Protein AF-A0A9P1GCQ2-F1 (afdb_monomer_lite)

Secondary structure (DSSP, 8-state):
-EEEEEETTTEEEEEE--TT-BHHHHHHHHHHH-TTS---S-EEEEETTEEEPTT-B----TT--EEEEEGGGTS-SS----S-GGGB-EEHHHHHHHHHHHHHHGGGSB--SSTTTTSBP-GGG--HHHHIIIIIHHHHTTSGGG---HHHHH-SS-B--SEEEE--TTS-HHHHHHHHHHHHHHTT--TT-EEEEHHHHS-TTSGGGTS-SSGGGSHHHHHHHHSSEEEEPPPP-

Radius of gyration: 18.73 Å; chains: 1; bounding box: 50×40×53 Å

Foldseek 3Di:
DWAWEQEQPPGIDIDDDDQQDAPLNVVVVVCVVCVVDDQAFFKWKDWQLDTGDRRHGPPVPVDTHIYIDRCSQLFDNDFADDPQLLQLFDFLVSLVSVLVSCQRPQQVYADNDDPRRRPGGDQQQAFQVNCLVPPFPRRQPPPPPQGFFQSRRRDPDRRQAQEEEDEDRRHRSVVVSVLVVVVCVVVVHDSSHTYNDLRRSARSRCNVVQVDPDPCSHSNNSSCVRYPYYHYDYDDD

Structure (mmCIF, N/CA/C/O backbone):
data_AF-A0A9P1GCQ2-F1
#
_entry.id   AF-A0A9P1GCQ2-F1
#
loop_
_atom_site.group_PDB
_atom_site.id
_atom_site.type_symbol
_atom_site.label_atom_id
_atom_site.label_alt_id
_atom_site.label_comp_id
_atom_site.label_asym_id
_atom_site.label_entity_id
_atom_site.label_seq_id
_atom_site.pdbx_PDB_ins_code
_atom_site.Cartn_x
_atom_site.Cartn_y
_atom_site.Cartn_z
_atom_site.occupancy
_atom_site.B_iso_or_equiv
_atom_site.auth_seq_id
_atom_site.auth_comp_id
_atom_site.auth_asym_id
_atom_site.auth_atom_id
_atom_site.pdbx_PDB_model_num
ATOM 1 N N . MET A 1 1 ? 19.634 3.510 -27.122 1.00 75.19 1 MET A N 1
ATOM 2 C CA . MET A 1 1 ? 18.528 2.519 -27.185 1.00 75.19 1 MET A CA 1
ATOM 3 C C . MET A 1 1 ? 17.246 3.200 -26.718 1.00 75.19 1 MET A C 1
ATOM 5 O O . MET A 1 1 ? 17.348 4.329 -26.257 1.00 75.19 1 MET A O 1
ATOM 9 N N . SER A 1 2 ? 16.062 2.608 -26.877 1.00 83.44 2 SER A N 1
ATOM 10 C CA . SER A 1 2 ? 14.817 3.174 -26.333 1.00 83.44 2 SER A CA 1
ATOM 11 C C . SER A 1 2 ? 14.047 2.142 -25.525 1.00 83.44 2 SER A C 1
ATOM 13 O O . SER A 1 2 ? 14.044 0.968 -25.889 1.00 83.44 2 SER A O 1
ATOM 15 N N . VAL A 1 3 ? 13.396 2.591 -24.455 1.00 88.69 3 VAL A N 1
ATOM 16 C CA . VAL A 1 3 ? 12.475 1.790 -23.642 1.00 88.69 3 VAL A CA 1
ATOM 17 C C . VAL A 1 3 ? 11.097 2.437 -23.664 1.00 88.69 3 VAL A C 1
ATOM 19 O O . VAL A 1 3 ? 10.999 3.665 -23.683 1.00 88.69 3 VAL A O 1
ATOM 22 N N . SER A 1 4 ? 10.049 1.617 -23.672 1.00 91.81 4 SER A N 1
ATOM 23 C CA . SER A 1 4 ? 8.672 2.092 -23.570 1.00 91.81 4 SER A CA 1
ATOM 24 C C . SER A 1 4 ? 8.218 2.016 -22.116 1.00 91.81 4 SER A C 1
ATOM 26 O O . SER A 1 4 ? 8.346 0.960 -21.487 1.00 91.81 4 SER A O 1
ATOM 28 N N . VAL A 1 5 ? 7.720 3.131 -21.585 1.00 94.31 5 VAL A N 1
ATOM 29 C CA . VAL A 1 5 ? 7.197 3.238 -20.219 1.00 94.31 5 VAL A CA 1
ATOM 30 C C . VAL A 1 5 ? 5.688 3.444 -20.271 1.00 94.31 5 VAL A C 1
ATOM 32 O O . VAL A 1 5 ? 5.230 4.449 -20.809 1.00 94.31 5 VAL A O 1
ATOM 35 N N . ASP A 1 6 ? 4.925 2.507 -19.716 1.00 95.25 6 ASP A N 1
ATOM 36 C CA . ASP A 1 6 ? 3.498 2.656 -19.440 1.00 95.25 6 ASP A CA 1
ATOM 37 C C . ASP A 1 6 ? 3.302 3.530 -18.201 1.00 95.25 6 ASP A C 1
ATOM 39 O O . ASP A 1 6 ? 3.813 3.230 -17.115 1.00 95.25 6 ASP A O 1
ATOM 43 N N . ILE A 1 7 ? 2.550 4.610 -18.377 1.00 94.31 7 ILE A N 1
ATOM 44 C CA . ILE A 1 7 ? 2.103 5.481 -17.302 1.00 94.31 7 ILE A CA 1
ATOM 45 C C . ILE A 1 7 ? 0.573 5.438 -17.290 1.00 94.31 7 ILE A C 1
ATOM 47 O O . ILE A 1 7 ? -0.067 5.972 -18.207 1.00 94.31 7 ILE A O 1
ATOM 51 N N . PRO A 1 8 ? -0.045 4.840 -16.259 1.00 90.50 8 PRO A N 1
ATOM 52 C CA . PRO A 1 8 ? -1.495 4.780 -16.150 1.00 90.50 8 PRO A CA 1
ATOM 53 C C . PRO A 1 8 ? -2.126 6.169 -16.282 1.00 90.50 8 PRO A C 1
ATOM 55 O O . PRO A 1 8 ? -1.699 7.130 -15.649 1.00 90.50 8 PRO A O 1
ATOM 58 N N . GLY A 1 9 ? -3.139 6.285 -17.141 1.00 87.81 9 GLY A N 1
ATOM 59 C CA . GLY A 1 9 ? -3.820 7.554 -17.430 1.00 87.81 9 GLY A CA 1
ATOM 60 C C . GLY A 1 9 ? -3.104 8.478 -18.424 1.00 87.81 9 GLY A C 1
ATOM 61 O O . GLY A 1 9 ? -3.755 9.364 -18.972 1.00 87.81 9 GLY A O 1
ATOM 62 N N . HIS A 1 10 ? -1.821 8.250 -18.721 1.00 90.00 10 HIS A N 1
ATOM 63 C CA . HIS A 1 10 ? -1.041 9.052 -19.677 1.00 90.00 10 HIS A CA 1
ATOM 64 C C . HIS A 1 10 ? -0.582 8.260 -20.914 1.00 90.00 10 HIS A C 1
ATOM 66 O O . HIS A 1 10 ? -0.226 8.864 -21.924 1.00 90.00 10 HIS A O 1
ATOM 72 N N . GLY A 1 11 ? -0.631 6.926 -20.868 1.00 91.62 11 GLY A N 1
ATOM 73 C CA . GLY A 1 11 ? -0.262 6.046 -21.976 1.00 91.62 11 GLY A CA 1
ATOM 74 C C . GLY A 1 11 ? 1.228 5.702 -21.999 1.00 91.62 11 GLY A C 1
ATOM 75 O O . GLY A 1 11 ? 1.908 5.746 -20.976 1.00 91.62 11 GLY A O 1
ATOM 76 N N . TYR A 1 12 ? 1.726 5.329 -23.179 1.00 93.94 12 TYR A N 1
ATOM 77 C CA . TYR A 1 12 ? 3.102 4.872 -23.370 1.00 93.94 12 TYR A CA 1
ATOM 78 C C . TYR A 1 12 ? 4.035 6.009 -23.786 1.00 93.94 12 TYR A C 1
ATOM 80 O O . TYR A 1 12 ? 3.729 6.774 -24.702 1.00 93.94 12 TYR A O 1
ATOM 88 N N . PHE A 1 13 ? 5.210 6.069 -23.162 1.00 92.69 13 PHE A N 1
ATOM 89 C CA . PHE A 1 13 ? 6.264 7.027 -23.481 1.00 92.69 13 PHE A CA 1
ATOM 90 C C . PHE A 1 13 ? 7.549 6.310 -23.868 1.00 92.69 13 PHE A C 1
ATOM 92 O O . PHE A 1 13 ? 8.109 5.550 -23.080 1.00 92.69 13 PHE A O 1
ATOM 99 N N . ASP A 1 14 ? 8.073 6.631 -25.048 1.00 91.38 14 ASP A N 1
ATOM 100 C CA . ASP A 1 14 ? 9.369 6.119 -25.477 1.00 91.38 14 ASP A CA 1
ATOM 101 C C . ASP A 1 14 ? 10.502 7.023 -24.981 1.00 91.38 14 ASP A C 1
ATOM 103 O O . ASP A 1 14 ? 10.600 8.213 -25.323 1.00 91.38 14 ASP A O 1
ATOM 107 N N . ILE A 1 15 ? 11.381 6.448 -24.165 1.00 89.69 15 ILE A N 1
ATOM 108 C CA . ILE A 1 15 ? 12.510 7.128 -23.535 1.00 89.69 15 ILE A CA 1
ATOM 109 C C . ILE A 1 15 ? 13.800 6.640 -24.172 1.00 89.69 15 ILE A C 1
ATOM 111 O O . ILE A 1 15 ? 14.069 5.441 -24.229 1.00 89.69 15 ILE A O 1
ATOM 115 N N . LYS A 1 16 ? 14.603 7.580 -24.680 1.00 88.44 16 LYS A N 1
ATOM 116 C CA . LYS A 1 16 ? 15.928 7.282 -25.227 1.00 88.44 16 LYS A CA 1
ATOM 117 C C . LYS A 1 16 ? 16.914 7.126 -24.072 1.00 88.44 16 LYS A C 1
ATOM 119 O O . LYS A 1 16 ? 17.065 8.042 -23.276 1.00 88.44 16 LYS A O 1
ATOM 124 N N . LEU A 1 17 ? 17.589 5.985 -24.034 1.00 84.62 17 LEU A N 1
ATOM 125 C CA . LEU A 1 17 ? 18.560 5.604 -23.014 1.00 84.62 17 LEU A CA 1
ATOM 126 C C . LEU A 1 17 ? 19.982 5.565 -23.581 1.00 84.62 17 LEU A C 1
ATOM 128 O O . LEU A 1 17 ? 20.201 5.162 -24.739 1.00 84.62 17 LEU A O 1
ATOM 132 N N . THR A 1 18 ? 20.940 5.914 -22.727 1.00 85.12 18 THR A N 1
ATOM 133 C CA . THR A 1 18 ? 22.362 5.589 -22.877 1.00 85.12 18 THR A CA 1
ATOM 134 C C . THR A 1 18 ? 22.666 4.270 -22.154 1.00 85.12 18 THR A C 1
ATOM 136 O O . THR A 1 18 ? 21.809 3.715 -21.472 1.00 85.12 18 THR A O 1
ATOM 139 N N . ALA A 1 19 ? 23.882 3.737 -22.305 1.00 80.62 19 ALA A N 1
ATOM 140 C CA . ALA A 1 19 ? 24.288 2.492 -21.639 1.00 80.62 19 ALA A CA 1
ATOM 141 C C . ALA A 1 19 ? 24.368 2.601 -20.102 1.00 80.62 19 ALA A C 1
ATOM 143 O O . ALA A 1 19 ? 24.509 1.589 -19.430 1.00 80.62 19 ALA A O 1
ATOM 144 N N . SER A 1 20 ? 24.300 3.818 -19.561 1.00 86.69 20 SER A N 1
ATOM 145 C CA . SER A 1 20 ? 24.391 4.108 -18.130 1.00 86.69 20 SER A CA 1
ATOM 146 C C . SER A 1 20 ? 23.109 4.721 -17.567 1.00 86.69 20 SER A C 1
ATOM 148 O O . SER A 1 20 ? 23.142 5.230 -16.454 1.00 86.69 20 SER A O 1
ATOM 150 N N . SER A 1 21 ? 22.014 4.757 -18.339 1.00 90.50 21 SER A N 1
ATOM 151 C CA . SER A 1 21 ? 20.759 5.338 -17.863 1.00 90.50 21 SER A CA 1
ATOM 152 C C . SER A 1 21 ? 20.176 4.495 -16.733 1.00 90.50 21 SER A C 1
ATOM 154 O O . SER A 1 21 ? 19.939 3.296 -16.896 1.00 90.50 21 SER A O 1
ATOM 156 N N . THR A 1 22 ? 19.929 5.142 -15.605 1.00 93.12 22 THR A N 1
ATOM 157 C CA . THR A 1 22 ? 19.352 4.533 -14.407 1.00 93.12 22 THR A CA 1
ATOM 158 C C . THR A 1 22 ? 17.831 4.688 -14.374 1.00 93.12 22 THR A C 1
ATOM 160 O O . THR A 1 22 ? 17.245 5.459 -15.143 1.00 93.12 22 THR A O 1
ATOM 163 N N . ALA A 1 23 ? 17.160 3.981 -13.465 1.00 92.38 23 ALA A N 1
ATOM 164 C CA . ALA A 1 23 ? 15.735 4.190 -13.215 1.00 92.38 23 ALA A CA 1
ATOM 165 C C . ALA A 1 23 ? 15.435 5.644 -12.792 1.00 92.38 23 ALA A C 1
ATOM 167 O O . ALA A 1 23 ? 14.434 6.221 -13.229 1.00 92.38 23 ALA A O 1
ATOM 168 N N . ALA A 1 24 ? 16.317 6.265 -12.000 1.00 93.56 24 ALA A N 1
ATOM 169 C CA . ALA A 1 24 ? 16.182 7.666 -11.603 1.00 93.56 24 ALA A CA 1
ATOM 170 C C . ALA A 1 24 ? 16.230 8.621 -12.808 1.00 93.56 24 ALA A C 1
ATOM 172 O O . ALA A 1 24 ? 15.400 9.529 -12.899 1.00 93.56 24 ALA A O 1
ATOM 173 N N . ASP A 1 25 ? 17.127 8.376 -13.769 1.00 94.19 25 ASP A N 1
ATOM 174 C CA . ASP A 1 25 ? 17.217 9.177 -14.998 1.00 94.19 25 ASP A CA 1
ATOM 175 C C . ASP A 1 25 ? 15.912 9.120 -15.803 1.00 94.19 25 ASP A C 1
ATOM 177 O O . ASP A 1 25 ? 15.430 10.135 -16.307 1.00 94.19 25 ASP A O 1
ATOM 181 N N . ILE A 1 26 ? 15.298 7.936 -15.895 1.00 93.81 26 ILE A N 1
ATOM 182 C CA . ILE A 1 26 ? 14.016 7.761 -16.589 1.00 93.81 26 ILE A CA 1
ATOM 183 C C . ILE A 1 26 ? 12.911 8.549 -15.884 1.00 93.81 26 ILE A C 1
ATOM 185 O O . ILE A 1 26 ? 12.154 9.255 -16.548 1.00 93.81 26 ILE A O 1
ATOM 189 N N . ILE A 1 27 ? 12.820 8.465 -14.554 1.00 94.62 27 ILE A N 1
ATOM 190 C CA . ILE A 1 27 ? 11.817 9.210 -13.777 1.00 94.62 27 ILE A CA 1
ATOM 191 C C . ILE A 1 27 ? 11.979 10.723 -13.988 1.00 94.62 27 ILE A C 1
ATOM 193 O O . ILE A 1 27 ? 10.979 11.421 -14.171 1.00 94.62 27 ILE A O 1
ATOM 197 N N . LEU A 1 28 ? 13.215 11.233 -14.020 1.00 94.38 28 LEU A N 1
ATOM 198 C CA . LEU A 1 28 ? 13.493 12.646 -14.299 1.00 94.38 28 LEU A CA 1
ATOM 199 C C . LEU A 1 28 ? 13.006 13.062 -15.694 1.00 94.38 28 LEU A C 1
ATOM 201 O O . LEU A 1 28 ? 12.295 14.058 -15.819 1.00 94.38 28 LEU A O 1
ATOM 205 N N . LEU A 1 29 ? 13.299 12.268 -16.726 1.00 94.31 29 LEU A N 1
ATOM 206 C CA . LEU A 1 29 ? 12.841 12.541 -18.094 1.00 94.31 29 LEU A CA 1
ATOM 207 C C . LEU A 1 29 ? 11.312 12.503 -18.223 1.00 94.31 29 LEU A C 1
ATOM 209 O O . LEU A 1 29 ? 10.727 13.284 -18.974 1.00 94.31 29 LEU A O 1
ATOM 213 N N . LEU A 1 30 ? 10.643 11.603 -17.500 1.00 94.75 30 LEU A N 1
ATOM 214 C CA . LEU A 1 30 ? 9.181 11.544 -17.479 1.00 94.75 30 LEU A CA 1
ATOM 215 C C . LEU A 1 30 ? 8.573 12.774 -16.807 1.00 94.75 30 LEU A C 1
ATOM 217 O O . LEU A 1 30 ? 7.576 13.301 -17.298 1.00 94.75 30 LEU A O 1
ATOM 221 N N . ARG A 1 31 ? 9.209 13.280 -15.746 1.00 94.38 31 ARG A N 1
ATOM 222 C CA . ARG A 1 31 ? 8.798 14.518 -15.080 1.00 94.38 31 ARG A CA 1
ATOM 223 C C . ARG A 1 31 ? 8.866 15.733 -15.994 1.00 94.38 31 ARG A C 1
ATOM 225 O O . ARG A 1 31 ? 7.951 16.548 -15.977 1.00 94.38 31 ARG A O 1
ATOM 232 N N . GLU A 1 32 ? 9.900 15.835 -16.821 1.00 93.69 32 GLU A N 1
ATOM 233 C CA . GLU A 1 32 ? 10.015 16.912 -17.813 1.00 93.69 32 GLU A CA 1
ATOM 234 C C . GLU A 1 32 ? 8.918 16.843 -18.885 1.00 93.69 32 GLU A C 1
ATOM 236 O O . GLU A 1 32 ? 8.438 17.873 -19.353 1.00 93.69 32 GLU A O 1
ATOM 241 N N . ARG A 1 33 ? 8.496 15.631 -19.266 1.00 93.69 33 ARG A N 1
ATOM 242 C CA . ARG A 1 33 ? 7.445 15.415 -20.275 1.00 93.69 33 ARG A CA 1
ATOM 243 C C . ARG A 1 33 ? 6.027 15.584 -19.742 1.00 93.69 33 ARG A C 1
ATOM 245 O O . ARG A 1 33 ? 5.107 15.765 -20.535 1.00 93.69 33 ARG A O 1
ATOM 252 N N . LEU A 1 34 ? 5.849 15.510 -18.428 1.00 93.12 34 LEU A N 1
ATOM 253 C CA . LEU A 1 34 ? 4.561 15.617 -17.747 1.00 93.12 34 LEU A CA 1
ATOM 254 C C . LEU A 1 34 ? 4.626 16.705 -16.658 1.00 93.12 34 LEU A C 1
ATOM 256 O O . LEU A 1 34 ? 4.491 16.389 -15.471 1.00 93.12 34 LEU A O 1
ATOM 260 N N . PRO A 1 35 ? 4.832 17.983 -17.035 1.00 91.44 35 PRO A N 1
ATOM 261 C CA . PRO A 1 35 ? 5.041 19.070 -16.076 1.00 91.44 35 PRO A CA 1
ATOM 262 C C . PRO A 1 35 ? 3.813 19.342 -15.197 1.00 91.44 35 PRO A C 1
ATOM 264 O O . PRO A 1 35 ? 3.967 19.750 -14.049 1.00 91.44 35 PRO A O 1
ATOM 267 N N . ASP A 1 36 ? 2.612 19.068 -15.713 1.00 91.50 36 ASP A N 1
ATOM 268 C CA . ASP A 1 36 ? 1.345 19.291 -15.006 1.00 91.50 36 ASP A CA 1
ATOM 269 C C . ASP A 1 36 ? 0.939 18.112 -14.108 1.00 91.50 36 ASP A C 1
ATOM 271 O O . ASP A 1 36 ? -0.027 18.200 -13.350 1.00 91.50 36 ASP A O 1
ATOM 275 N N . SER A 1 37 ? 1.650 16.982 -14.196 1.00 90.88 37 SER A N 1
ATOM 276 C CA . SER A 1 37 ? 1.375 15.833 -13.332 1.00 90.88 37 SER A CA 1
ATOM 277 C C . SER A 1 37 ? 1.934 16.071 -11.929 1.00 90.88 37 SER A C 1
ATOM 279 O O . SER A 1 37 ? 2.987 16.693 -11.780 1.00 90.88 37 SER A O 1
ATOM 281 N N . PRO A 1 38 ? 1.275 15.575 -10.872 1.00 92.56 38 PRO A N 1
ATOM 282 C CA . PRO A 1 38 ? 1.842 15.643 -9.538 1.00 92.56 38 PRO A CA 1
ATOM 283 C C . PRO A 1 38 ? 3.068 14.726 -9.445 1.00 92.56 38 PRO A C 1
ATOM 285 O O . PRO A 1 38 ? 3.050 13.587 -9.908 1.00 92.56 38 PRO A O 1
ATOM 288 N N . TRP A 1 39 ? 4.139 15.233 -8.835 1.00 92.62 39 TRP A N 1
ATOM 289 C CA . TRP A 1 39 ? 5.404 14.513 -8.652 1.00 92.62 39 TRP A CA 1
ATOM 290 C C . TRP A 1 39 ? 5.874 14.533 -7.191 1.00 92.62 39 TRP A C 1
ATOM 292 O O . TRP A 1 39 ? 7.070 14.394 -6.928 1.00 92.62 39 TRP A O 1
ATOM 302 N N . HIS A 1 40 ? 4.962 14.671 -6.224 1.00 89.94 40 HIS A N 1
ATOM 303 C CA . HIS A 1 40 ? 5.233 14.441 -4.796 1.00 89.94 40 HIS A CA 1
ATOM 304 C C . HIS A 1 40 ? 5.160 12.943 -4.460 1.00 89.94 40 HIS A C 1
ATOM 306 O O . HIS A 1 40 ? 4.881 12.119 -5.330 1.00 89.94 40 HIS A O 1
ATOM 312 N N . GLY A 1 41 ? 5.492 12.533 -3.243 1.00 89.44 41 GLY A N 1
ATOM 313 C CA . GLY A 1 41 ? 5.504 11.100 -2.928 1.00 89.44 41 GLY A CA 1
ATOM 314 C C . GLY A 1 41 ? 6.687 10.333 -3.538 1.00 89.44 41 GLY A C 1
ATOM 315 O O . GLY A 1 41 ? 7.552 10.913 -4.204 1.00 89.44 41 GLY A O 1
ATOM 316 N N . ASN A 1 42 ? 6.688 9.012 -3.384 1.00 93.81 42 ASN A N 1
ATOM 317 C CA . ASN A 1 42 ? 7.621 8.126 -4.084 1.00 93.81 42 ASN A CA 1
ATOM 318 C C . ASN A 1 42 ? 7.117 7.748 -5.484 1.00 93.81 42 ASN A C 1
ATOM 320 O O . ASN A 1 42 ? 5.954 7.958 -5.837 1.00 93.81 42 ASN A O 1
ATOM 324 N N . LYS A 1 43 ? 8.017 7.182 -6.289 1.00 95.62 43 LYS A N 1
ATOM 325 C CA . LYS A 1 43 ? 7.716 6.582 -7.591 1.00 95.62 43 LYS A CA 1
ATOM 326 C C . LYS A 1 43 ? 8.399 5.237 -7.668 1.00 95.62 43 LYS A C 1
ATOM 328 O O . LYS A 1 43 ? 9.479 5.065 -7.114 1.00 95.62 43 LYS A O 1
ATOM 333 N N . LEU A 1 44 ? 7.777 4.316 -8.385 1.00 95.81 44 LEU A N 1
ATOM 334 C CA . LEU A 1 44 ? 8.348 3.010 -8.649 1.00 95.81 44 LEU A CA 1
ATOM 335 C C . LEU A 1 44 ? 8.331 2.754 -10.150 1.00 95.81 44 LEU A C 1
ATOM 337 O O . LEU A 1 44 ? 7.266 2.742 -10.764 1.00 95.81 44 LEU A O 1
ATOM 341 N N . LEU A 1 45 ? 9.508 2.508 -10.721 1.00 95.44 45 LEU A N 1
ATOM 342 C CA . LEU A 1 45 ? 9.610 1.846 -12.013 1.00 95.44 45 LEU A CA 1
ATOM 343 C C . LEU A 1 45 ? 9.660 0.337 -11.793 1.00 95.44 45 LEU A C 1
ATOM 345 O O . LEU A 1 45 ? 10.361 -0.159 -10.914 1.00 95.44 45 LEU A O 1
ATOM 349 N N . SER A 1 46 ? 8.903 -0.398 -12.595 1.00 94.62 46 SER A N 1
ATOM 350 C CA . SER A 1 46 ? 8.804 -1.851 -12.479 1.00 94.62 46 SER A CA 1
ATOM 351 C C . SER A 1 46 ? 8.766 -2.526 -13.843 1.00 94.62 46 SER A C 1
ATOM 353 O O . SER A 1 46 ? 8.417 -1.907 -14.847 1.00 94.62 46 SER A O 1
ATOM 355 N N . SER A 1 47 ? 9.157 -3.798 -13.879 1.00 92.19 47 SER A N 1
ATOM 356 C CA . SER A 1 47 ? 9.118 -4.638 -15.077 1.00 92.19 47 SER A CA 1
ATOM 357 C C . SER A 1 47 ? 8.898 -6.092 -14.684 1.00 92.19 47 SER A C 1
ATOM 359 O O . SER A 1 47 ? 9.768 -6.719 -14.073 1.00 92.19 47 SER A O 1
ATOM 361 N N . GLY A 1 48 ? 7.749 -6.652 -15.065 1.00 90.12 48 GLY A N 1
ATOM 362 C CA . GLY A 1 48 ? 7.362 -8.004 -14.671 1.00 90.12 48 GLY A CA 1
ATOM 363 C C . GLY A 1 48 ? 7.305 -8.134 -13.148 1.00 90.12 48 GLY A C 1
ATOM 364 O O . GLY A 1 48 ? 6.516 -7.462 -12.493 1.00 90.12 48 GLY A O 1
ATOM 365 N N . VAL A 1 49 ? 8.165 -8.983 -12.583 1.00 91.00 49 VAL A N 1
ATOM 366 C CA . VAL A 1 49 ? 8.254 -9.219 -11.128 1.00 91.00 49 VAL A CA 1
ATOM 367 C C . VAL A 1 49 ? 9.212 -8.267 -10.403 1.00 91.00 49 VAL A C 1
ATOM 369 O O . VAL A 1 49 ? 9.353 -8.365 -9.188 1.00 91.00 49 VAL A O 1
ATOM 372 N N . CYS A 1 50 ? 9.919 -7.399 -11.131 1.00 91.56 50 CYS A N 1
ATOM 373 C CA . CYS A 1 50 ? 11.000 -6.591 -10.575 1.00 91.56 50 CYS A CA 1
ATOM 374 C C . CYS A 1 50 ? 10.545 -5.168 -10.241 1.00 91.56 50 CYS A C 1
ATOM 376 O O . CYS A 1 50 ? 9.896 -4.505 -11.054 1.00 91.56 50 CYS A O 1
ATOM 378 N N . GLN A 1 51 ? 10.976 -4.693 -9.073 1.00 94.56 51 GLN A N 1
ATOM 379 C CA . GLN A 1 51 ? 10.958 -3.293 -8.656 1.00 94.56 51 GLN A CA 1
ATOM 380 C C . GLN A 1 51 ? 12.353 -2.711 -8.868 1.00 94.56 51 GLN A C 1
ATOM 382 O O . GLN A 1 51 ? 13.307 -3.230 -8.292 1.00 94.56 51 GLN A O 1
ATOM 387 N N . LEU A 1 52 ? 12.474 -1.673 -9.693 1.00 92.94 52 LEU A N 1
ATOM 388 C CA . LEU A 1 52 ? 13.760 -1.036 -9.963 1.00 92.94 52 LEU A CA 1
ATOM 389 C C . LEU A 1 52 ? 14.078 -0.008 -8.875 1.00 92.94 52 LEU A C 1
ATOM 391 O O . LEU A 1 52 ? 13.242 0.836 -8.545 1.00 92.94 52 LEU A O 1
ATOM 395 N N . GLN A 1 53 ? 15.294 -0.079 -8.344 1.00 91.12 53 GLN A N 1
ATOM 396 C CA . GLN A 1 53 ? 15.877 0.930 -7.465 1.00 91.12 53 GLN A CA 1
ATOM 397 C C . GLN A 1 53 ? 16.407 2.110 -8.283 1.00 91.12 53 GLN A C 1
ATOM 399 O O . GLN A 1 53 ? 16.678 1.976 -9.473 1.00 91.12 53 GLN A O 1
ATOM 404 N N . CYS A 1 54 ? 16.593 3.266 -7.641 1.00 90.00 54 CYS A N 1
ATOM 405 C CA . CYS A 1 54 ? 17.044 4.492 -8.309 1.00 90.00 54 CYS A CA 1
ATOM 406 C C . CYS A 1 54 ? 18.318 4.300 -9.142 1.00 90.00 54 CYS A C 1
ATOM 408 O O . CYS A 1 54 ? 18.373 4.800 -10.263 1.00 90.00 54 CYS A O 1
ATOM 410 N N . ASP A 1 55 ? 19.288 3.554 -8.609 1.00 91.88 55 ASP A N 1
ATOM 411 C CA . ASP A 1 55 ? 20.606 3.346 -9.220 1.00 91.88 55 ASP A CA 1
ATOM 412 C C . ASP A 1 55 ? 20.653 2.135 -10.165 1.00 91.88 55 ASP A C 1
ATOM 414 O O . ASP A 1 55 ? 21.684 1.888 -10.796 1.00 91.88 55 ASP A O 1
ATOM 418 N N . ASP A 1 56 ? 19.556 1.377 -10.285 1.00 91.00 56 ASP A N 1
ATOM 419 C CA . ASP A 1 56 ? 19.508 0.239 -11.196 1.00 91.00 56 ASP A CA 1
ATOM 420 C C . ASP A 1 56 ? 19.659 0.744 -12.628 1.00 91.00 56 ASP A C 1
ATOM 422 O O . ASP A 1 56 ? 18.862 1.551 -13.125 1.00 91.00 56 ASP A O 1
ATOM 426 N N . ILE A 1 57 ? 20.694 0.249 -13.305 1.00 88.69 57 ILE A N 1
ATOM 427 C CA . ILE A 1 57 ? 20.897 0.509 -14.723 1.00 88.69 57 ILE A CA 1
ATOM 428 C C . ILE A 1 57 ? 19.774 -0.193 -15.470 1.00 88.69 57 ILE A C 1
ATOM 430 O O . ILE A 1 57 ? 19.609 -1.413 -15.390 1.00 88.69 57 ILE A O 1
ATOM 434 N N . VAL A 1 58 ? 19.022 0.582 -16.245 1.00 84.81 58 VAL A N 1
ATOM 435 C CA . VAL A 1 58 ? 18.040 0.025 -17.163 1.00 84.81 58 VAL A CA 1
ATOM 436 C C . VAL A 1 58 ? 18.805 -0.449 -18.384 1.00 84.81 58 VAL A C 1
ATOM 438 O O . VAL A 1 58 ? 18.900 0.237 -19.406 1.00 84.81 58 VAL A O 1
ATOM 441 N N . GLU A 1 59 ? 19.396 -1.639 -18.262 1.00 72.25 59 GLU A N 1
ATOM 442 C CA . GLU A 1 59 ? 19.824 -2.398 -19.428 1.00 72.25 59 GLU A CA 1
ATOM 443 C C . GLU A 1 59 ? 18.627 -2.440 -20.360 1.00 72.25 59 GLU A C 1
ATOM 445 O O . GLU A 1 59 ? 17.536 -2.768 -19.902 1.00 72.25 59 GLU A O 1
ATOM 450 N N . ALA A 1 60 ? 18.801 -2.020 -21.618 1.00 57.28 60 ALA A N 1
ATOM 451 C CA . ALA A 1 60 ? 17.714 -1.942 -22.581 1.00 57.28 60 ALA A CA 1
ATOM 452 C C . ALA A 1 60 ? 16.984 -3.285 -22.584 1.00 57.28 60 ALA A C 1
ATOM 454 O O . ALA A 1 60 ? 17.456 -4.254 -23.179 1.00 57.28 60 ALA A O 1
ATOM 455 N N . THR A 1 61 ? 15.882 -3.360 -21.840 1.00 54.97 61 THR A N 1
ATOM 456 C CA . THR A 1 61 ? 15.185 -4.598 -21.545 1.00 54.97 61 THR A CA 1
ATOM 457 C C . THR A 1 61 ? 14.605 -5.006 -22.873 1.00 54.97 61 THR A C 1
ATOM 459 O O . THR A 1 61 ? 13.573 -4.488 -23.287 1.00 54.97 61 THR A O 1
ATOM 462 N N . HIS A 1 62 ? 15.313 -5.870 -23.601 1.00 50.84 62 HIS A N 1
ATOM 463 C CA . HIS A 1 62 ? 15.109 -6.069 -25.034 1.00 50.84 62 HIS A CA 1
ATOM 464 C C . HIS A 1 62 ? 13.697 -6.563 -25.400 1.00 50.84 62 HIS A C 1
ATOM 466 O O . HIS A 1 62 ? 13.429 -6.773 -26.582 1.00 50.84 62 HIS A O 1
ATOM 472 N N . ARG A 1 63 ? 12.798 -6.765 -24.421 1.00 53.81 63 ARG A N 1
ATOM 473 C CA . ARG A 1 63 ? 11.401 -7.186 -24.583 1.00 53.81 63 ARG A CA 1
ATOM 474 C C . ARG A 1 63 ? 10.418 -6.675 -23.514 1.00 53.81 63 ARG A C 1
ATOM 476 O O . ARG A 1 63 ? 9.266 -7.095 -23.561 1.00 53.81 63 ARG A O 1
ATOM 483 N N . SER A 1 64 ? 10.816 -5.821 -22.565 1.00 65.50 64 SER A N 1
ATOM 484 C CA . SER A 1 64 ? 9.965 -5.523 -21.395 1.00 65.50 64 SER A CA 1
ATOM 485 C C . SER A 1 64 ? 9.596 -4.047 -21.313 1.00 65.50 64 SER A C 1
ATOM 487 O O . SER A 1 64 ? 10.468 -3.198 -21.133 1.00 65.50 64 SER A O 1
ATOM 489 N N . THR A 1 65 ? 8.300 -3.766 -21.429 1.00 86.69 65 THR A N 1
ATOM 490 C CA . THR A 1 65 ? 7.681 -2.484 -21.081 1.00 86.69 65 THR A CA 1
ATOM 491 C C . THR A 1 65 ? 7.907 -2.190 -19.600 1.00 86.69 65 THR A C 1
ATOM 493 O O . THR A 1 65 ? 7.619 -3.040 -18.756 1.00 86.69 65 THR A O 1
ATOM 496 N N . LEU A 1 66 ? 8.402 -0.991 -19.287 1.00 93.62 66 LEU A N 1
ATOM 497 C CA . LEU A 1 66 ? 8.454 -0.500 -17.912 1.00 93.62 66 LEU A CA 1
ATOM 498 C C . LEU A 1 66 ? 7.093 0.054 -17.511 1.00 93.62 66 LEU A C 1
ATOM 500 O O . LEU A 1 66 ? 6.388 0.620 -18.338 1.00 93.62 66 LEU A O 1
ATOM 504 N N . VAL A 1 67 ? 6.752 -0.044 -16.237 1.00 95.69 67 VAL A N 1
ATOM 505 C CA . VAL A 1 67 ? 5.534 0.540 -15.673 1.00 95.69 67 VAL A CA 1
ATOM 506 C C . VAL A 1 67 ? 5.937 1.537 -14.599 1.00 95.69 67 VAL A C 1
ATOM 508 O O . VAL A 1 67 ? 6.691 1.178 -13.690 1.00 95.69 67 VAL A O 1
ATOM 511 N N . LEU A 1 68 ? 5.431 2.769 -14.694 1.00 96.94 68 LEU A N 1
ATOM 512 C CA . LEU A 1 68 ? 5.596 3.791 -13.662 1.00 96.94 68 LEU A CA 1
ATOM 513 C C . LEU A 1 68 ? 4.383 3.805 -12.728 1.00 96.94 68 LEU A C 1
ATOM 515 O O . LEU A 1 68 ? 3.280 4.168 -13.129 1.00 96.94 68 LEU A O 1
ATOM 519 N N . ALA A 1 69 ? 4.613 3.496 -11.457 1.00 97.38 69 ALA A N 1
ATOM 520 C CA . ALA A 1 69 ? 3.664 3.754 -10.384 1.00 97.38 69 ALA A CA 1
ATOM 521 C C . ALA A 1 69 ? 3.985 5.114 -9.746 1.00 97.38 69 ALA A C 1
ATOM 523 O O . ALA A 1 69 ? 5.072 5.300 -9.189 1.00 97.38 69 ALA A O 1
ATOM 524 N N . ASN A 1 70 ? 3.052 6.067 -9.827 1.00 96.81 70 ASN A N 1
ATOM 525 C CA . ASN A 1 70 ? 3.199 7.388 -9.218 1.00 96.81 70 ASN A CA 1
ATOM 526 C C . ASN A 1 70 ? 2.345 7.498 -7.950 1.00 96.81 70 ASN A C 1
ATOM 528 O O . ASN A 1 70 ? 1.138 7.727 -8.014 1.00 96.81 70 ASN A O 1
ATOM 532 N N . TYR A 1 71 ? 2.972 7.375 -6.778 1.00 97.25 71 TYR A N 1
ATOM 533 C CA . TYR A 1 71 ? 2.226 7.356 -5.519 1.00 97.25 71 TYR A CA 1
ATOM 534 C C . TYR A 1 71 ? 1.666 8.722 -5.109 1.00 97.25 71 TYR A C 1
ATOM 536 O O . TYR A 1 71 ? 0.842 8.768 -4.202 1.00 97.25 71 TYR A O 1
ATOM 544 N N . SER A 1 72 ? 1.986 9.809 -5.827 1.00 95.50 72 SER A N 1
ATOM 545 C CA . SER A 1 72 ? 1.299 11.105 -5.682 1.00 95.50 72 SER A CA 1
ATOM 546 C C . SER A 1 72 ? -0.232 10.986 -5.634 1.00 95.50 72 SER A C 1
ATOM 548 O O . SER A 1 72 ? -0.882 11.770 -4.949 1.00 95.50 72 SER A O 1
ATOM 550 N N . GLU A 1 73 ? -0.813 10.016 -6.351 1.00 94.31 73 GLU A N 1
ATOM 551 C CA . GLU A 1 73 ? -2.266 9.795 -6.428 1.00 94.31 73 GLU A CA 1
ATOM 552 C C . GLU A 1 73 ? -2.901 9.343 -5.103 1.00 94.31 73 GLU A C 1
ATOM 554 O O . GLU A 1 73 ? -4.096 9.548 -4.879 1.00 94.31 73 GLU A O 1
ATOM 559 N N . ILE A 1 74 ? -2.111 8.725 -4.224 1.00 95.88 74 ILE A N 1
ATOM 560 C CA . ILE A 1 74 ? -2.573 8.139 -2.960 1.00 95.88 74 ILE A CA 1
ATOM 561 C C . ILE A 1 74 ? -1.894 8.758 -1.737 1.00 95.88 74 ILE A C 1
ATOM 563 O O . ILE A 1 74 ? -2.196 8.350 -0.622 1.00 95.88 74 ILE A O 1
ATOM 567 N N . THR A 1 75 ? -1.015 9.747 -1.917 1.00 94.56 75 THR A N 1
ATOM 568 C CA . THR A 1 75 ? -0.278 10.408 -0.830 1.00 94.56 75 THR A CA 1
ATOM 569 C C . THR A 1 75 ? -0.549 11.903 -0.769 1.00 94.56 75 THR A C 1
ATOM 571 O O . THR A 1 75 ? -0.751 12.555 -1.796 1.00 94.56 75 THR A O 1
ATOM 574 N N . ASN A 1 76 ? -0.442 12.470 0.427 1.00 91.12 76 ASN A N 1
ATOM 575 C CA . ASN A 1 76 ? -0.343 13.911 0.615 1.00 91.12 76 ASN A CA 1
ATOM 576 C C . ASN A 1 76 ? 1.039 14.419 0.175 1.00 91.12 76 ASN A C 1
ATOM 578 O O . ASN A 1 76 ? 1.998 13.654 0.060 1.00 91.12 76 ASN A O 1
ATOM 582 N N . GLN A 1 77 ? 1.139 15.724 -0.079 1.00 87.50 77 GLN A N 1
ATOM 583 C CA . GLN A 1 77 ? 2.401 16.357 -0.470 1.00 87.50 77 GLN A CA 1
ATOM 584 C C . GLN A 1 77 ? 3.458 16.275 0.639 1.00 87.50 77 GLN A C 1
ATOM 586 O O . GLN A 1 77 ? 4.634 16.052 0.354 1.00 87.50 77 GLN A O 1
ATOM 591 N N . GLU A 1 78 ? 3.023 16.416 1.890 1.00 89.38 78 GLU A N 1
ATOM 592 C CA . GLU A 1 78 ? 3.849 16.278 3.085 1.00 89.38 78 GLU A CA 1
ATOM 593 C C . GLU A 1 78 ? 3.319 15.141 3.953 1.00 89.38 78 GLU A C 1
ATOM 595 O O . GLU A 1 78 ? 2.110 14.904 4.026 1.00 89.38 78 GLU A O 1
ATOM 600 N N . THR A 1 79 ? 4.230 14.431 4.614 1.00 92.19 79 THR A N 1
ATOM 601 C CA . THR A 1 79 ? 3.862 13.359 5.536 1.00 92.19 79 THR A CA 1
ATOM 602 C C . THR A 1 79 ? 3.487 13.913 6.898 1.00 92.19 79 THR A C 1
ATOM 604 O O . THR A 1 79 ? 4.100 14.854 7.403 1.00 92.19 79 THR A O 1
ATOM 607 N N . PHE A 1 80 ? 2.497 13.288 7.530 1.00 95.25 80 PHE A N 1
ATOM 608 C CA . PHE A 1 80 ? 2.076 13.624 8.880 1.00 95.25 80 PHE A CA 1
ATOM 609 C C . PHE A 1 80 ? 2.513 12.521 9.844 1.00 95.25 80 PHE A C 1
ATOM 611 O O . PHE A 1 80 ? 1.976 11.415 9.832 1.00 95.25 80 PHE A O 1
ATOM 618 N N . CYS A 1 81 ? 3.498 12.815 10.696 1.00 95.19 81 CYS A N 1
ATOM 619 C CA . CYS A 1 81 ? 3.994 11.845 11.670 1.00 95.19 81 CYS A CA 1
ATOM 620 C C . CYS A 1 81 ? 2.973 11.623 12.794 1.00 95.19 81 CYS A C 1
ATOM 622 O O . CYS A 1 81 ? 2.724 12.510 13.616 1.00 95.19 81 CYS A O 1
ATOM 624 N N . ILE A 1 82 ? 2.437 10.404 12.875 1.00 96.00 82 ILE A N 1
ATOM 625 C CA . ILE A 1 82 ? 1.584 9.956 13.978 1.00 96.00 82 ILE A CA 1
ATOM 626 C C . ILE A 1 82 ? 2.439 9.053 14.859 1.00 96.00 82 ILE A C 1
ATOM 628 O O . ILE A 1 82 ? 2.699 7.895 14.521 1.00 96.00 82 ILE A O 1
ATOM 632 N N . LYS A 1 83 ? 2.896 9.599 15.992 1.00 94.38 83 LYS A N 1
ATOM 633 C CA . LYS A 1 83 ? 3.838 8.916 16.894 1.00 94.38 83 LYS A CA 1
ATOM 634 C C . LYS A 1 83 ? 3.307 7.581 17.401 1.00 94.38 83 LYS A C 1
ATOM 636 O O . LYS A 1 83 ? 4.073 6.629 17.514 1.00 94.38 83 LYS A O 1
ATOM 641 N N . ASP A 1 84 ? 2.021 7.523 17.730 1.00 95.50 84 ASP A N 1
ATOM 642 C CA . ASP A 1 84 ? 1.408 6.310 18.241 1.00 95.50 84 ASP A CA 1
ATOM 643 C C . ASP A 1 84 ? 0.771 5.491 17.114 1.00 95.50 84 ASP A C 1
ATOM 645 O O . ASP A 1 84 ? -0.251 5.877 16.551 1.00 95.50 84 ASP A O 1
ATOM 649 N N . THR A 1 85 ? 1.328 4.310 16.830 1.00 96.19 85 THR A N 1
ATOM 650 C CA . THR A 1 85 ? 0.767 3.355 15.864 1.00 96.19 85 THR A CA 1
ATOM 651 C C . THR A 1 85 ? -0.703 3.006 16.142 1.00 96.19 85 THR A C 1
ATOM 653 O O . THR A 1 85 ? -1.456 2.719 15.212 1.00 96.19 85 THR A O 1
ATOM 656 N N . ALA A 1 86 ? -1.150 3.047 17.403 1.00 97.06 86 ALA A N 1
ATOM 657 C CA . ALA A 1 86 ? -2.545 2.786 17.764 1.00 97.06 86 ALA A CA 1
ATOM 658 C C . ALA A 1 86 ? -3.512 3.889 17.293 1.00 97.06 86 ALA A C 1
ATOM 660 O O . ALA A 1 86 ? -4.703 3.632 17.151 1.00 97.06 86 ALA A O 1
ATOM 661 N N . GLU A 1 87 ? -3.007 5.089 16.995 1.00 98.06 87 GLU A N 1
ATOM 662 C CA . GLU A 1 87 ? -3.780 6.243 16.515 1.00 98.06 87 GLU A CA 1
ATOM 663 C C . GLU A 1 87 ? -3.699 6.431 14.993 1.00 98.06 87 GLU A C 1
ATOM 665 O O . GLU A 1 87 ? -4.011 7.497 14.461 1.00 98.06 87 GLU A O 1
ATOM 670 N N . ARG A 1 88 ? -3.258 5.393 14.281 1.00 98.19 88 ARG A N 1
ATOM 671 C CA . ARG A 1 88 ? -3.158 5.358 12.819 1.00 98.19 88 ARG A CA 1
ATOM 672 C C . ARG A 1 88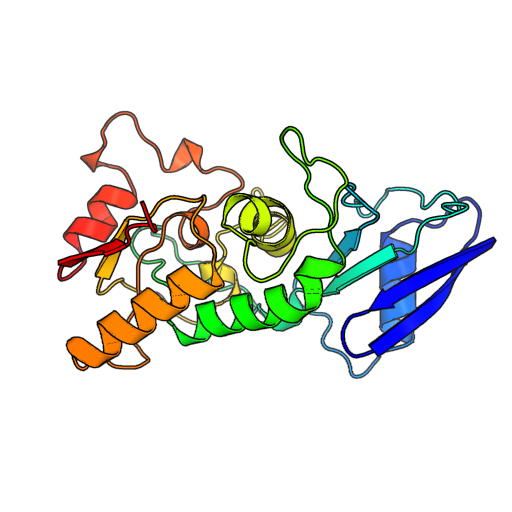 ? -4.343 4.611 12.210 1.00 98.19 88 ARG A C 1
ATOM 674 O O . ARG A 1 88 ? -4.170 3.611 11.522 1.00 98.19 88 ARG A O 1
ATOM 681 N N . GLY A 1 89 ? -5.563 5.048 12.508 1.00 98.44 89 GLY A N 1
ATOM 682 C CA . GLY A 1 89 ? -6.755 4.555 11.817 1.00 98.44 89 GLY A CA 1
ATOM 683 C C . GLY A 1 89 ? -6.837 5.133 10.404 1.00 98.44 89 GLY A C 1
ATOM 684 O O . GLY A 1 89 ? -6.392 6.247 10.198 1.00 98.44 89 GLY A O 1
ATOM 685 N N . ILE A 1 90 ? -7.385 4.406 9.433 1.00 98.56 90 ILE A N 1
ATOM 686 C CA . ILE A 1 90 ? -7.593 4.837 8.040 1.00 98.56 90 ILE A CA 1
ATOM 687 C C . ILE A 1 90 ? -9.085 5.100 7.787 1.00 98.56 90 ILE A C 1
ATOM 689 O O . ILE A 1 90 ? -9.935 4.412 8.355 1.00 98.56 90 ILE A O 1
ATOM 693 N N . THR A 1 91 ? -9.437 6.082 6.955 1.00 98.56 91 THR A N 1
ATOM 694 C CA . THR A 1 91 ? -10.837 6.290 6.534 1.00 98.56 91 THR A CA 1
ATOM 695 C C . THR A 1 91 ? -11.205 5.428 5.329 1.00 98.56 91 THR A C 1
ATOM 697 O O . THR A 1 91 ? -10.344 4.972 4.573 1.00 98.56 91 THR A O 1
ATOM 700 N N . ARG A 1 92 ? -12.513 5.262 5.098 1.00 98.31 92 ARG A N 1
ATOM 701 C CA . ARG A 1 92 ? -13.031 4.652 3.862 1.00 98.31 92 ARG A CA 1
ATOM 702 C C . ARG A 1 92 ? -12.600 5.425 2.615 1.00 98.31 92 ARG A C 1
ATOM 704 O O . ARG A 1 92 ? -12.199 4.812 1.638 1.00 98.31 92 ARG A O 1
ATOM 711 N N . GLU A 1 93 ? -12.585 6.756 2.670 1.00 98.00 93 GLU A N 1
ATOM 712 C CA . GLU A 1 93 ? -12.134 7.601 1.554 1.00 98.00 93 GLU A CA 1
ATOM 713 C C . GLU A 1 93 ? -10.640 7.420 1.244 1.00 98.00 93 GLU A C 1
ATOM 715 O O . GLU A 1 93 ? -10.255 7.327 0.079 1.00 98.00 93 GLU A O 1
ATOM 720 N N . GLN A 1 94 ? -9.789 7.331 2.273 1.00 98.31 94 GLN A N 1
ATOM 721 C CA . GLN A 1 94 ? -8.369 7.015 2.101 1.00 98.31 94 GLN A CA 1
ATOM 722 C C . GLN A 1 94 ? -8.211 5.633 1.452 1.00 98.31 94 GLN A C 1
ATOM 724 O O . GLN A 1 94 ? -7.534 5.499 0.435 1.00 98.31 94 GLN A O 1
ATOM 729 N N . LEU A 1 95 ? -8.899 4.613 1.964 1.00 98.25 95 LEU A N 1
ATOM 730 C CA . LEU A 1 95 ? -8.846 3.270 1.390 1.00 98.25 95 LEU A CA 1
ATOM 731 C C . LEU A 1 95 ? -9.398 3.213 -0.048 1.00 98.25 95 LEU A C 1
ATOM 733 O O . LEU A 1 95 ? -8.829 2.528 -0.895 1.00 98.25 95 LEU A O 1
ATOM 737 N N . ALA A 1 96 ? -10.444 3.979 -0.359 1.00 98.50 96 ALA A N 1
ATOM 738 C CA . ALA A 1 96 ? -10.992 4.095 -1.707 1.00 98.50 96 ALA A CA 1
ATOM 739 C C . ALA A 1 96 ? -9.965 4.656 -2.702 1.00 98.50 96 ALA A C 1
ATOM 741 O O . ALA A 1 96 ? -9.876 4.147 -3.818 1.00 98.50 96 ALA A O 1
ATOM 742 N N . LYS A 1 97 ? -9.126 5.627 -2.303 1.00 98.12 97 LYS A N 1
ATOM 743 C CA . LYS A 1 97 ? -8.005 6.096 -3.143 1.00 98.12 97 LYS A CA 1
ATOM 744 C C . LYS A 1 97 ? -7.035 4.962 -3.474 1.00 98.12 97 LYS A C 1
ATOM 746 O O . LYS A 1 97 ? -6.618 4.838 -4.622 1.00 98.12 97 LYS A O 1
ATOM 751 N N . ILE A 1 98 ? -6.722 4.108 -2.496 1.00 98.50 98 ILE A N 1
ATOM 752 C CA . ILE A 1 98 ? -5.872 2.928 -2.711 1.00 98.50 98 ILE A CA 1
ATOM 753 C C . ILE A 1 98 ? -6.548 1.959 -3.687 1.00 98.50 98 ILE A C 1
ATOM 755 O O . ILE A 1 98 ? -5.906 1.513 -4.628 1.00 98.50 98 ILE A O 1
ATOM 759 N N . VAL A 1 99 ? -7.840 1.661 -3.522 1.00 98.56 99 VAL A N 1
ATOM 760 C CA . VAL A 1 99 ? -8.577 0.755 -4.425 1.00 98.56 99 VAL A CA 1
ATOM 761 C C . VAL A 1 99 ? -8.647 1.299 -5.854 1.00 98.56 99 VAL A C 1
ATOM 763 O O . VAL A 1 99 ? -8.423 0.546 -6.800 1.00 98.56 99 VAL A O 1
ATOM 766 N N . VAL A 1 100 ? -8.889 2.601 -6.029 1.00 98.44 100 VAL A N 1
ATOM 767 C CA . VAL A 1 100 ? -8.851 3.263 -7.345 1.00 98.44 100 VAL A CA 1
ATOM 768 C C . VAL A 1 100 ? -7.453 3.202 -7.958 1.00 98.44 100 VAL A C 1
ATOM 770 O O . VAL A 1 100 ? -7.317 3.030 -9.163 1.00 98.44 100 VAL A O 1
ATOM 773 N N . PHE A 1 101 ? -6.401 3.321 -7.153 1.00 98.25 101 PHE A N 1
ATOM 774 C CA . PHE A 1 101 ? -5.038 3.149 -7.643 1.00 98.25 101 PHE A CA 1
ATOM 775 C C . PHE A 1 101 ? -4.764 1.696 -8.056 1.00 98.25 101 PHE A C 1
ATOM 777 O O . PHE A 1 101 ? -4.231 1.455 -9.135 1.00 98.25 101 PHE A O 1
ATOM 784 N N . ILE A 1 102 ? -5.202 0.714 -7.259 1.00 98.50 102 ILE A N 1
ATOM 785 C CA . ILE A 1 102 ? -5.078 -0.712 -7.593 1.00 98.50 102 ILE A CA 1
ATOM 786 C C . ILE A 1 102 ? -5.798 -1.022 -8.910 1.00 98.50 102 ILE A C 1
ATOM 788 O O . ILE A 1 102 ? -5.231 -1.726 -9.741 1.00 98.50 102 ILE A O 1
ATOM 792 N N . SER A 1 103 ? -6.999 -0.487 -9.153 1.00 97.94 103 SER A N 1
ATOM 793 C CA . SER A 1 103 ? -7.735 -0.768 -10.398 1.00 97.94 103 SER A CA 1
ATOM 794 C C . SER A 1 103 ? -7.022 -0.265 -11.656 1.00 97.94 103 SER A C 1
ATOM 796 O O . SER A 1 103 ? -7.204 -0.835 -12.729 1.00 97.94 103 SER A O 1
ATOM 798 N N . LYS A 1 104 ? -6.172 0.760 -11.527 1.00 97.06 104 LYS A N 1
ATOM 799 C CA . LYS A 1 104 ? -5.311 1.262 -12.608 1.00 97.06 104 LYS A CA 1
ATOM 800 C C . LYS A 1 104 ? -4.003 0.490 -12.757 1.00 97.06 104 LYS A C 1
ATOM 802 O O . LYS A 1 104 ? -3.351 0.645 -13.779 1.00 97.06 104 LYS A O 1
ATOM 807 N N . MET A 1 105 ? -3.575 -0.254 -11.739 1.00 97.69 105 MET A N 1
ATOM 808 C CA . MET A 1 105 ? -2.219 -0.812 -11.672 1.00 97.69 105 MET A CA 1
ATOM 809 C C . MET A 1 105 ? -2.164 -2.335 -11.701 1.00 97.69 105 MET A C 1
ATOM 811 O O . MET A 1 105 ? -1.160 -2.885 -12.143 1.00 97.69 105 MET A O 1
ATOM 815 N N . ALA A 1 106 ? -3.195 -3.026 -11.213 1.00 97.19 106 ALA A N 1
ATOM 816 C CA . ALA A 1 106 ? -3.130 -4.459 -10.946 1.00 97.19 106 ALA A CA 1
ATOM 817 C C . ALA A 1 106 ? -2.700 -5.268 -12.181 1.00 97.19 106 ALA A C 1
ATOM 819 O O . ALA A 1 106 ? -1.759 -6.048 -12.102 1.00 97.19 106 ALA A O 1
ATOM 820 N N . ASP A 1 107 ? -3.300 -5.013 -13.340 1.00 95.50 107 ASP A N 1
ATOM 821 C CA . ASP A 1 107 ? -3.019 -5.722 -14.596 1.00 95.50 107 ASP A CA 1
ATOM 822 C C . ASP A 1 107 ? -1.630 -5.443 -15.207 1.00 95.50 107 ASP A C 1
ATOM 824 O O . ASP A 1 107 ? -1.215 -6.127 -16.150 1.00 95.50 107 ASP A O 1
ATOM 828 N N . ARG A 1 108 ? -0.902 -4.459 -14.667 1.00 95.44 108 ARG A N 1
ATOM 829 C CA . ARG A 1 108 ? 0.455 -4.068 -15.080 1.00 95.44 108 ARG A CA 1
ATOM 830 C C . ARG A 1 108 ? 1.544 -4.727 -14.246 1.00 95.44 108 ARG A C 1
ATOM 832 O O . ARG A 1 108 ? 2.694 -4.784 -14.680 1.00 95.44 108 ARG A O 1
ATOM 839 N N . TRP A 1 109 ? 1.192 -5.227 -13.068 1.00 96.44 109 TRP A N 1
ATOM 840 C CA . TRP A 1 109 ? 2.113 -5.914 -12.177 1.00 96.44 109 TRP A CA 1
ATOM 841 C C . TRP A 1 109 ? 1.971 -7.424 -12.271 1.00 96.44 109 TRP A C 1
ATOM 843 O O . TRP A 1 109 ? 0.941 -7.965 -12.678 1.00 96.44 109 TRP A O 1
ATOM 853 N N . CYS A 1 110 ? 3.035 -8.112 -11.871 1.00 95.38 110 CYS A N 1
ATOM 854 C CA . CYS A 1 110 ? 3.051 -9.560 -11.802 1.00 95.38 110 CYS A CA 1
ATOM 855 C C . CYS A 1 110 ? 2.976 -10.056 -10.360 1.00 95.38 110 CYS A C 1
ATOM 857 O O . CYS A 1 110 ? 3.435 -9.399 -9.426 1.00 95.38 110 CYS A O 1
ATOM 859 N N . GLU A 1 111 ? 2.445 -11.261 -10.201 1.00 96.00 111 GLU A N 1
ATOM 860 C CA . GLU A 1 111 ? 2.591 -12.044 -8.986 1.00 96.00 111 GLU A CA 1
ATOM 861 C C . GLU A 1 111 ? 4.078 -12.244 -8.684 1.00 96.00 111 GLU A C 1
ATOM 863 O O . GLU A 1 111 ? 4.873 -12.594 -9.564 1.00 96.00 111 GLU A O 1
ATOM 868 N N . THR A 1 112 ? 4.462 -12.024 -7.435 1.00 92.44 112 THR A N 1
ATOM 869 C CA . THR A 1 112 ? 5.858 -12.086 -6.996 1.00 92.44 112 THR A CA 1
ATOM 870 C C . THR A 1 112 ? 6.146 -13.297 -6.123 1.00 92.44 112 THR A C 1
ATOM 872 O O . THR A 1 112 ? 7.315 -13.682 -6.006 1.00 92.44 112 THR A O 1
ATOM 875 N N . PHE A 1 113 ? 5.110 -13.955 -5.598 1.00 87.56 113 PHE A N 1
ATOM 876 C CA . PHE A 1 113 ? 5.224 -15.080 -4.678 1.00 87.56 113 PHE A CA 1
ATOM 877 C C . PHE A 1 113 ? 4.450 -16.317 -5.167 1.00 87.56 113 PHE A C 1
ATOM 879 O O . PHE A 1 113 ? 3.533 -16.238 -5.977 1.00 87.56 113 PHE A O 1
ATOM 886 N N . GLY A 1 114 ? 4.819 -17.492 -4.652 1.00 89.25 114 GLY A N 1
ATOM 887 C CA . GLY A 1 114 ? 4.085 -18.738 -4.898 1.00 89.25 114 GLY A CA 1
ATOM 888 C C . GLY A 1 114 ? 4.157 -19.272 -6.334 1.00 89.25 114 GLY A C 1
ATOM 889 O O . GLY A 1 114 ? 5.005 -18.883 -7.137 1.00 89.25 114 GLY A O 1
ATOM 890 N N . GLU A 1 115 ? 3.264 -20.215 -6.641 1.00 90.38 115 GLU A N 1
ATOM 891 C CA . GLU A 1 115 ? 3.241 -20.954 -7.915 1.00 90.38 115 GLU A CA 1
ATOM 892 C C . GLU A 1 115 ? 2.875 -20.080 -9.120 1.00 90.38 115 GLU A C 1
ATOM 894 O O . GLU A 1 115 ? 3.266 -20.379 -10.245 1.00 90.38 115 GLU A O 1
ATOM 899 N N . GLN A 1 116 ? 2.153 -18.982 -8.886 1.00 91.19 116 GLN A N 1
ATOM 900 C CA . GLN A 1 116 ? 1.691 -18.067 -9.931 1.00 91.19 116 GLN A CA 1
ATOM 901 C C . GLN A 1 116 ? 2.704 -16.954 -10.241 1.00 91.19 116 GLN A C 1
ATOM 903 O O . GLN A 1 116 ? 2.401 -16.058 -11.030 1.00 91.19 116 GLN A O 1
ATOM 908 N N . ARG A 1 117 ? 3.914 -16.996 -9.660 1.00 93.69 117 ARG A N 1
ATOM 909 C CA . ARG A 1 117 ? 4.958 -15.980 -9.855 1.00 93.69 117 ARG A CA 1
ATOM 910 C C . ARG A 1 117 ? 5.194 -15.678 -11.340 1.00 93.69 117 ARG A C 1
ATOM 912 O O . ARG A 1 117 ? 5.471 -16.569 -12.138 1.00 93.69 117 ARG A O 1
ATOM 919 N N . GLY A 1 118 ? 5.140 -14.396 -11.695 1.00 93.12 118 GLY A N 1
ATOM 920 C CA . GLY A 1 118 ? 5.314 -13.892 -13.059 1.00 93.12 118 GLY A CA 1
ATOM 921 C C . GLY A 1 118 ? 4.020 -13.746 -13.862 1.00 93.12 118 GLY A C 1
ATOM 922 O O . GLY A 1 118 ? 4.025 -13.058 -14.882 1.00 93.12 118 GLY A O 1
ATOM 923 N N . THR A 1 119 ? 2.904 -14.326 -13.412 1.00 95.06 119 THR A N 1
ATOM 924 C CA . THR A 1 119 ? 1.588 -14.083 -14.025 1.00 95.06 119 THR A CA 1
ATOM 925 C C . THR A 1 119 ? 1.088 -12.678 -13.700 1.00 95.06 119 THR A C 1
ATOM 927 O O . THR A 1 119 ? 1.485 -12.097 -12.694 1.00 95.06 119 THR A O 1
ATOM 930 N N . ARG A 1 120 ? 0.244 -12.100 -14.562 1.00 95.81 120 ARG A N 1
ATOM 931 C CA . ARG A 1 120 ? -0.329 -10.766 -14.329 1.00 95.81 120 ARG A CA 1
ATOM 932 C C . ARG A 1 120 ? -1.344 -10.802 -13.194 1.00 95.81 120 ARG A C 1
ATOM 934 O O . ARG A 1 120 ? -2.241 -11.646 -13.205 1.00 95.81 120 ARG A O 1
ATOM 941 N N . LEU A 1 121 ? -1.240 -9.845 -12.278 1.00 97.31 121 LEU A N 1
ATOM 942 C CA . LEU A 1 121 ? -2.225 -9.667 -11.219 1.00 97.31 121 LEU A CA 1
ATOM 943 C C . LEU A 1 121 ? -3.561 -9.185 -11.804 1.00 97.31 121 LEU A C 1
ATOM 945 O O . LEU A 1 121 ? -3.621 -8.616 -12.893 1.00 97.31 121 LEU A O 1
ATOM 949 N N . GLN A 1 122 ? -4.643 -9.444 -11.076 1.00 97.31 122 GLN A N 1
ATOM 950 C CA . GLN A 1 122 ? -5.999 -9.020 -11.425 1.00 97.31 122 GLN A CA 1
ATOM 951 C C . GLN A 1 122 ? -6.566 -8.181 -10.287 1.00 97.31 122 GLN A C 1
ATOM 953 O O . GLN A 1 122 ? -6.272 -8.441 -9.118 1.00 97.31 122 GLN A O 1
ATOM 958 N N . PHE A 1 123 ? -7.381 -7.183 -10.619 1.00 98.00 123 PHE A N 1
ATOM 959 C CA . PHE A 1 123 ? -7.967 -6.275 -9.634 1.00 98.00 123 PHE A CA 1
ATOM 960 C C . PHE A 1 123 ? -8.825 -7.028 -8.605 1.00 98.00 123 PHE A C 1
ATOM 962 O O . PHE A 1 123 ? -8.732 -6.780 -7.404 1.00 98.00 123 PHE A O 1
ATOM 969 N N . GLU A 1 124 ? -9.608 -8.000 -9.065 1.00 97.31 124 GLU A N 1
ATOM 970 C CA . GLU A 1 124 ? -10.582 -8.759 -8.276 1.00 97.31 124 GLU A CA 1
ATOM 971 C C . GLU A 1 124 ? -9.934 -9.713 -7.266 1.00 97.31 124 GLU A C 1
ATOM 973 O O . GLU A 1 124 ? -10.585 -10.138 -6.311 1.00 97.31 124 GLU A O 1
ATOM 978 N N . THR A 1 125 ? -8.659 -10.052 -7.469 1.00 96.06 125 THR A N 1
ATOM 979 C CA . THR A 1 125 ? -7.875 -10.939 -6.596 1.00 96.06 125 THR A CA 1
ATOM 980 C C . THR A 1 125 ? -6.698 -10.217 -5.941 1.00 96.06 125 THR A C 1
ATOM 982 O O . THR A 1 125 ? -5.880 -10.845 -5.266 1.00 96.06 125 THR A O 1
ATOM 985 N N . PHE A 1 126 ? -6.579 -8.899 -6.131 1.00 97.94 126 PHE A N 1
ATOM 986 C CA . PHE A 1 126 ? -5.492 -8.117 -5.565 1.00 97.94 126 PHE A CA 1
ATOM 987 C C . PHE A 1 126 ? -5.681 -7.977 -4.051 1.00 97.94 126 PHE A C 1
ATOM 989 O O . PHE A 1 126 ? -6.609 -7.312 -3.591 1.00 97.94 126 PHE A O 1
ATOM 996 N N . ASN A 1 127 ? -4.803 -8.609 -3.276 1.00 96.94 127 ASN A N 1
ATOM 997 C CA . ASN A 1 127 ? -4.901 -8.714 -1.821 1.00 96.94 127 ASN A CA 1
ATOM 998 C C . ASN A 1 127 ? -3.795 -7.899 -1.117 1.00 96.94 127 ASN A C 1
ATOM 1000 O O . ASN A 1 127 ? -3.038 -7.162 -1.759 1.00 96.94 127 ASN A O 1
ATOM 1004 N N . LEU A 1 128 ? -3.686 -8.004 0.209 1.00 97.19 128 LEU A N 1
ATOM 1005 C CA . LEU A 1 128 ? -2.722 -7.207 0.970 1.00 97.19 128 LEU A CA 1
ATOM 1006 C C . LEU A 1 128 ? -1.271 -7.661 0.855 1.00 97.19 128 LEU A C 1
ATOM 1008 O O . LEU A 1 128 ? -0.389 -6.838 1.083 1.00 97.19 128 LEU A O 1
ATOM 1012 N N . TYR A 1 129 ? -0.987 -8.902 0.459 1.00 96.88 129 TYR A N 1
ATOM 1013 C CA . TYR A 1 129 ? 0.385 -9.283 0.116 1.00 96.88 129 TYR A CA 1
ATOM 1014 C C . TYR A 1 129 ? 0.856 -8.509 -1.116 1.00 96.88 129 TYR A C 1
ATOM 1016 O O . TYR A 1 129 ? 1.945 -7.927 -1.103 1.00 96.88 129 TYR A O 1
ATOM 1024 N N . HIS A 1 130 ? -0.004 -8.411 -2.135 1.00 98.12 130 HIS A N 1
ATOM 1025 C CA . HIS A 1 130 ? 0.276 -7.611 -3.325 1.00 98.12 130 HIS A CA 1
ATOM 1026 C C . HIS A 1 130 ? 0.343 -6.124 -2.983 1.00 98.12 130 HIS A C 1
ATOM 1028 O O . HIS A 1 130 ? 1.296 -5.458 -3.377 1.00 98.12 130 HIS A O 1
ATOM 1034 N N . ALA A 1 131 ? -0.616 -5.602 -2.208 1.00 98.25 131 ALA A N 1
ATOM 1035 C CA . ALA A 1 131 ? -0.617 -4.197 -1.804 1.00 98.25 131 ALA A CA 1
ATOM 1036 C C . ALA A 1 131 ? 0.626 -3.848 -0.984 1.00 98.25 131 ALA A C 1
ATOM 1038 O O . ALA A 1 131 ? 1.223 -2.799 -1.199 1.00 98.25 131 ALA A O 1
ATOM 1039 N N . ASN A 1 132 ? 1.056 -4.723 -0.075 1.00 98.06 132 ASN A N 1
ATOM 1040 C CA . ASN A 1 132 ? 2.250 -4.488 0.721 1.00 98.06 132 ASN A CA 1
ATOM 1041 C C . ASN A 1 132 ? 3.509 -4.419 -0.148 1.00 98.06 132 ASN A C 1
ATOM 1043 O O . ASN A 1 132 ? 4.329 -3.521 0.026 1.00 98.06 132 ASN A O 1
ATOM 1047 N N . HIS A 1 133 ? 3.640 -5.349 -1.097 1.00 97.75 133 HIS A N 1
ATOM 1048 C CA . HIS A 1 133 ? 4.788 -5.408 -1.993 1.00 97.75 133 HIS A CA 1
ATOM 1049 C C . HIS A 1 133 ? 4.798 -4.254 -3.000 1.00 97.75 133 HIS A C 1
ATOM 1051 O O . HIS A 1 133 ? 5.795 -3.550 -3.094 1.00 97.75 133 HIS A O 1
ATOM 1057 N N . TRP A 1 134 ? 3.704 -4.047 -3.734 1.00 98.31 134 TRP A N 1
ATOM 1058 C CA . TRP A 1 134 ? 3.642 -3.127 -4.871 1.00 98.31 134 TRP A CA 1
ATOM 1059 C C . TRP A 1 134 ? 3.224 -1.702 -4.519 1.00 98.31 134 TRP A C 1
ATOM 1061 O O . TRP A 1 134 ? 3.403 -0.822 -5.346 1.00 98.31 134 TRP A O 1
ATOM 1071 N N . ILE A 1 135 ? 2.648 -1.458 -3.339 1.00 98.50 135 ILE A N 1
ATOM 1072 C CA . ILE A 1 135 ? 2.121 -0.135 -2.972 1.00 98.50 135 ILE A CA 1
ATOM 1073 C C . ILE A 1 135 ? 2.711 0.333 -1.652 1.00 98.50 135 ILE A C 1
ATOM 1075 O O . ILE A 1 135 ? 3.452 1.305 -1.646 1.00 98.50 135 ILE A O 1
ATOM 1079 N N . ILE A 1 136 ? 2.409 -0.339 -0.539 1.00 98.25 136 ILE A N 1
ATOM 1080 C CA . ILE A 1 136 ? 2.686 0.184 0.806 1.00 98.25 136 ILE A CA 1
ATOM 1081 C C . ILE A 1 136 ? 4.186 0.379 1.004 1.00 98.25 136 ILE A C 1
ATOM 1083 O O . ILE A 1 136 ? 4.603 1.499 1.275 1.00 98.25 136 ILE A O 1
ATOM 1087 N N . LYS A 1 137 ? 5.002 -0.668 0.820 1.00 97.31 137 LYS A N 1
ATOM 1088 C CA . LYS A 1 137 ? 6.452 -0.550 1.015 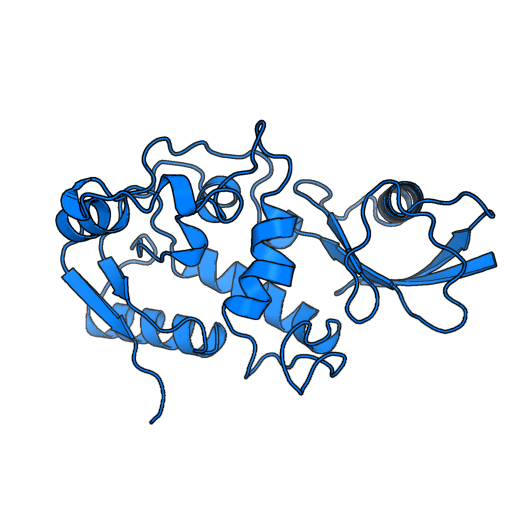1.00 97.31 137 LYS A CA 1
ATOM 1089 C C . LYS A 1 137 ? 7.082 0.489 0.082 1.00 97.31 137 LYS A C 1
ATOM 1091 O O . LYS A 1 137 ? 7.721 1.394 0.608 1.00 97.31 137 LYS A O 1
ATOM 1096 N N . PRO A 1 138 ? 6.885 0.446 -1.250 1.00 97.06 138 PRO A N 1
ATOM 1097 C CA . PRO A 1 138 ? 7.473 1.451 -2.133 1.00 97.06 138 PRO A CA 1
ATOM 1098 C C . PRO A 1 138 ? 6.969 2.874 -1.858 1.00 97.06 138 PRO A C 1
ATOM 1100 O O . PRO A 1 138 ? 7.746 3.825 -1.912 1.00 97.06 138 PRO A O 1
ATOM 1103 N N . ALA A 1 139 ? 5.681 3.046 -1.543 1.00 97.56 139 ALA A N 1
ATOM 1104 C CA . ALA A 1 139 ? 5.096 4.359 -1.287 1.00 97.56 139 ALA A CA 1
ATOM 1105 C C . ALA A 1 139 ? 5.542 4.965 0.045 1.00 97.56 139 ALA A C 1
ATOM 1107 O O . ALA A 1 139 ? 5.547 6.186 0.155 1.00 97.56 139 ALA A O 1
ATOM 1108 N N . THR A 1 140 ? 5.903 4.150 1.041 1.00 97.06 140 THR A N 1
ATOM 1109 C CA . THR A 1 140 ? 6.314 4.626 2.371 1.00 97.06 140 THR A CA 1
ATOM 1110 C C . THR A 1 140 ? 7.814 4.512 2.640 1.00 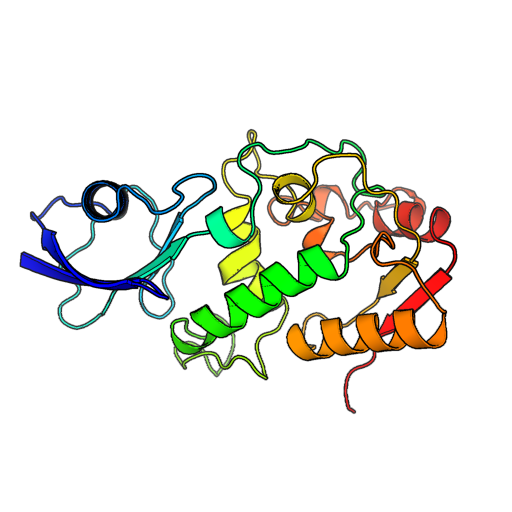97.06 140 THR A C 1
ATOM 1112 O O . THR A 1 140 ? 8.260 4.841 3.742 1.00 97.06 140 THR A O 1
ATOM 1115 N N . ASP A 1 141 ? 8.603 4.048 1.671 1.00 94.44 141 ASP A N 1
ATOM 1116 C CA . ASP A 1 141 ? 10.057 3.946 1.804 1.00 94.44 141 ASP A CA 1
ATOM 1117 C C . ASP A 1 141 ? 10.742 5.322 1.844 1.00 94.44 141 ASP A C 1
ATOM 1119 O O . ASP A 1 141 ? 10.208 6.319 1.360 1.00 94.44 141 ASP A O 1
ATOM 1123 N N . GLY A 1 142 ? 11.923 5.404 2.455 1.00 88.19 142 GLY A N 1
ATOM 1124 C CA . GLY A 1 142 ? 12.733 6.629 2.498 1.00 88.19 142 GLY A CA 1
ATOM 1125 C C . GLY A 1 142 ? 12.160 7.782 3.340 1.00 88.19 142 GLY A C 1
ATOM 1126 O O . GLY A 1 142 ? 12.850 8.778 3.570 1.00 88.19 142 GLY A O 1
ATOM 1127 N N . TYR A 1 143 ? 10.932 7.662 3.854 1.00 83.69 143 TYR A N 1
ATOM 1128 C CA . TYR A 1 143 ? 10.363 8.601 4.818 1.00 83.69 143 TYR A CA 1
ATOM 1129 C C . TYR A 1 143 ? 10.955 8.358 6.206 1.00 83.69 143 TYR A C 1
ATOM 1131 O O . TYR A 1 143 ? 10.732 7.319 6.814 1.00 83.69 143 TYR A O 1
ATOM 1139 N N . ALA A 1 144 ? 11.723 9.317 6.730 1.00 72.94 144 ALA A N 1
ATOM 1140 C CA . ALA A 1 144 ? 12.607 9.090 7.880 1.00 72.94 144 ALA A CA 1
ATOM 1141 C C . ALA A 1 144 ? 13.617 7.942 7.628 1.00 72.94 144 ALA A C 1
ATOM 1143 O O . ALA A 1 144 ? 13.697 7.370 6.548 1.00 72.94 144 ALA A O 1
ATOM 1144 N N . LYS A 1 145 ? 14.451 7.597 8.617 1.00 80.56 145 LYS A N 1
ATOM 1145 C CA . LYS A 1 145 ? 15.536 6.609 8.420 1.00 80.56 145 LYS A CA 1
ATOM 1146 C C . LYS A 1 145 ? 15.062 5.170 8.133 1.00 80.56 145 LYS A C 1
ATOM 1148 O O . LYS A 1 145 ? 15.902 4.340 7.812 1.00 80.56 145 LYS A O 1
ATOM 1153 N N . LYS A 1 146 ? 13.775 4.853 8.321 1.00 87.12 146 LYS A N 1
ATOM 1154 C CA . LYS A 1 146 ? 13.222 3.484 8.253 1.00 87.12 146 LYS A CA 1
ATOM 1155 C C . LYS A 1 146 ? 11.891 3.398 7.485 1.00 87.12 146 LYS A C 1
ATOM 1157 O O . LYS A 1 146 ? 11.143 2.447 7.690 1.00 87.12 146 LYS A O 1
ATOM 1162 N N . GLY A 1 147 ? 11.538 4.407 6.693 1.00 94.00 147 GLY A N 1
ATOM 1163 C CA . GLY A 1 147 ? 10.186 4.520 6.141 1.00 94.00 147 GLY A CA 1
ATOM 1164 C C . GLY A 1 147 ? 9.125 4.838 7.207 1.00 94.00 147 GLY A C 1
ATOM 1165 O O . GLY A 1 147 ? 9.427 5.037 8.390 1.00 94.00 147 GLY A O 1
ATOM 1166 N N . CYS A 1 148 ? 7.864 4.871 6.787 1.00 96.00 148 CYS A N 1
ATOM 1167 C CA . CYS A 1 148 ? 6.713 5.109 7.662 1.00 96.00 148 CYS A CA 1
ATOM 1168 C C . CYS A 1 148 ? 5.514 4.205 7.316 1.00 96.00 148 CYS A C 1
ATOM 1170 O O . CYS A 1 148 ? 5.606 3.292 6.492 1.00 96.00 148 CYS A O 1
ATOM 1172 N N . SER A 1 149 ? 4.385 4.408 7.995 1.00 97.00 149 SER A N 1
ATOM 1173 C CA . SER A 1 149 ? 3.132 3.708 7.685 1.00 97.00 149 SER A CA 1
ATOM 1174 C C . SER A 1 149 ? 2.370 4.352 6.520 1.00 97.00 149 SER A C 1
ATOM 1176 O O . SER A 1 149 ? 2.527 5.541 6.237 1.00 97.00 149 SER A O 1
ATOM 1178 N N . MET A 1 150 ? 1.478 3.588 5.878 1.00 98.00 150 MET A N 1
ATOM 1179 C CA . MET A 1 150 ? 0.614 4.119 4.815 1.00 98.00 150 MET A CA 1
ATOM 1180 C C . MET A 1 150 ? -0.283 5.246 5.341 1.00 98.00 150 MET A C 1
ATOM 1182 O O . MET A 1 150 ? -0.509 6.239 4.661 1.00 98.00 150 MET A O 1
ATOM 1186 N N . VAL A 1 151 ? -0.780 5.131 6.574 1.00 98.19 151 VAL A N 1
ATOM 1187 C CA . VAL A 1 151 ? -1.619 6.186 7.157 1.00 98.19 151 VAL A CA 1
ATOM 1188 C C . VAL A 1 151 ? -0.851 7.500 7.304 1.00 98.19 151 VAL A C 1
ATOM 1190 O O . VAL A 1 151 ? -1.411 8.549 7.013 1.00 98.19 151 VAL A O 1
ATOM 1193 N N . GLU A 1 152 ? 0.428 7.481 7.678 1.00 97.56 152 GLU A N 1
ATOM 1194 C CA . GLU A 1 152 ? 1.218 8.712 7.856 1.00 97.56 152 GLU A CA 1
ATOM 1195 C C . GLU A 1 152 ? 1.444 9.495 6.552 1.00 97.56 152 GLU A C 1
ATOM 1197 O O . GLU A 1 152 ? 1.576 10.718 6.593 1.00 97.56 152 GLU A O 1
ATOM 1202 N N . ILE A 1 153 ? 1.443 8.832 5.389 1.00 97.38 153 ILE A N 1
ATOM 1203 C CA . ILE A 1 153 ? 1.529 9.516 4.085 1.00 97.38 153 ILE A CA 1
ATOM 1204 C C . ILE A 1 153 ? 0.158 9.977 3.555 1.00 97.38 153 ILE A C 1
ATOM 1206 O O . ILE A 1 153 ? 0.101 10.717 2.576 1.00 97.38 153 ILE A O 1
ATOM 1210 N N . MET A 1 154 ? -0.946 9.560 4.187 1.00 97.50 154 MET A N 1
ATOM 1211 C CA . MET A 1 154 ? -2.327 9.898 3.796 1.00 97.50 154 MET A CA 1
ATOM 1212 C C . MET A 1 154 ? -3.042 10.825 4.783 1.00 97.50 154 MET A C 1
ATOM 1214 O O . MET A 1 154 ? -4.044 11.457 4.433 1.00 97.50 154 MET A O 1
ATOM 1218 N N . ALA A 1 155 ? -2.576 10.872 6.027 1.00 96.94 155 ALA A N 1
ATOM 1219 C CA . ALA A 1 155 ? -3.168 11.644 7.101 1.00 96.94 155 ALA A CA 1
ATOM 1220 C C . ALA A 1 155 ? -2.734 13.113 7.047 1.00 96.94 155 ALA A C 1
ATOM 1222 O O . ALA A 1 155 ? -1.652 13.450 6.572 1.00 96.94 155 ALA A O 1
ATOM 1223 N N . ILE A 1 156 ? -3.593 13.981 7.573 1.00 95.88 156 ILE A N 1
ATOM 1224 C CA . ILE A 1 156 ? -3.297 15.403 7.831 1.00 95.88 156 ILE A CA 1
ATOM 1225 C C . ILE A 1 156 ? -3.338 15.734 9.330 1.00 95.88 156 ILE A C 1
ATOM 1227 O O . ILE A 1 156 ? -3.054 16.856 9.736 1.0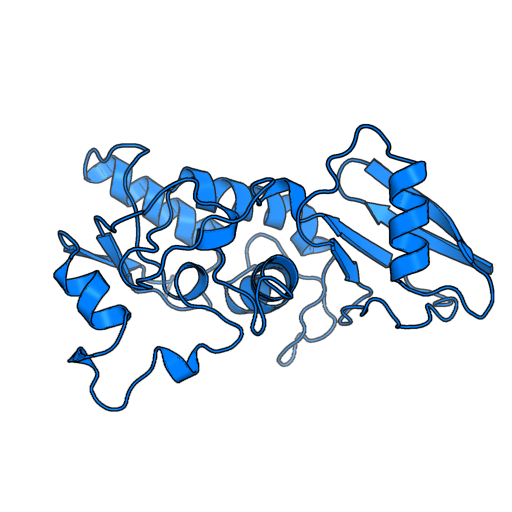0 95.88 156 ILE A O 1
ATOM 1231 N N . GLN A 1 157 ? -3.743 14.760 10.146 1.00 96.44 157 GLN A N 1
ATOM 1232 C CA . GLN A 1 157 ? -3.890 14.860 11.591 1.00 96.44 157 GLN A CA 1
ATOM 1233 C C . GLN A 1 157 ? -3.820 13.464 12.219 1.00 96.44 157 GLN A C 1
ATOM 1235 O O . GLN A 1 157 ? -3.840 12.457 11.515 1.00 96.44 157 GLN A O 1
ATOM 1240 N N . VAL A 1 158 ? -3.786 13.393 13.550 1.00 97.81 158 VAL A N 1
ATOM 1241 C CA . VAL A 1 158 ? -3.922 12.127 14.288 1.00 97.81 158 VAL A CA 1
ATOM 1242 C C . VAL A 1 158 ? -5.290 11.492 13.993 1.00 97.81 158 VAL A C 1
ATOM 1244 O O . VAL A 1 158 ? -6.309 12.180 14.011 1.00 97.81 158 VAL A O 1
ATOM 1247 N N . GLN A 1 159 ? -5.322 10.181 13.726 1.00 98.06 159 GLN A N 1
ATOM 1248 C CA . GLN A 1 159 ? -6.507 9.464 13.235 1.00 98.06 159 GLN A CA 1
ATOM 1249 C C . GLN A 1 159 ? -6.919 8.349 14.209 1.00 98.06 159 GLN A C 1
ATOM 1251 O O . GLN A 1 159 ? -6.842 7.159 13.895 1.00 98.06 159 GLN A O 1
ATOM 1256 N N . ARG A 1 160 ? -7.333 8.725 15.426 1.00 98.06 160 ARG A N 1
ATOM 1257 C CA . ARG A 1 160 ? -7.751 7.763 16.459 1.00 98.06 160 ARG A CA 1
ATOM 1258 C C . ARG A 1 160 ? -8.833 6.809 15.913 1.00 98.06 160 ARG A C 1
ATOM 1260 O O . ARG A 1 160 ? -9.861 7.289 15.434 1.00 98.06 160 ARG A O 1
ATOM 1267 N N . PRO A 1 161 ? -8.645 5.479 15.993 1.00 98.38 161 PRO A N 1
ATOM 1268 C CA . PRO A 1 161 ? -9.605 4.536 15.440 1.00 98.38 161 PRO A CA 1
ATOM 1269 C C . PRO A 1 161 ? -10.894 4.487 16.258 1.00 98.38 161 PRO A C 1
ATOM 1271 O O . PRO A 1 161 ? -10.867 4.496 17.487 1.00 98.38 161 PRO A O 1
ATOM 1274 N N . HIS A 1 162 ? -12.011 4.391 15.542 1.00 98.56 162 HIS A N 1
ATOM 1275 C CA . HIS A 1 162 ? -13.327 4.082 16.099 1.00 98.56 162 HIS A CA 1
ATOM 1276 C C . HIS A 1 162 ? -13.554 2.567 16.091 1.00 98.56 162 HIS A C 1
ATOM 1278 O O . HIS A 1 162 ? -14.159 2.022 17.007 1.00 98.56 162 HIS A O 1
ATOM 1284 N N . TRP A 1 163 ? -13.020 1.873 15.081 1.00 98.69 163 TRP A N 1
ATOM 1285 C CA . TRP A 1 163 ? -13.168 0.430 14.909 1.00 98.69 163 TRP A CA 1
ATOM 1286 C C . TRP A 1 163 ? -11.819 -0.239 14.709 1.00 98.69 163 TRP A C 1
ATOM 1288 O O . TRP A 1 163 ? -11.028 0.186 13.868 1.00 98.69 163 TRP A O 1
ATOM 1298 N N . PHE A 1 164 ? -11.581 -1.329 15.430 1.00 98.62 164 PHE A N 1
ATOM 1299 C CA . PHE A 1 164 ? -10.455 -2.213 15.165 1.00 98.62 164 PHE A CA 1
ATOM 1300 C C . PHE A 1 164 ? -10.880 -3.261 14.141 1.00 98.62 164 PHE A C 1
ATOM 1302 O O . PHE A 1 164 ? -11.902 -3.919 14.334 1.00 98.62 164 PHE A O 1
ATOM 1309 N N . VAL A 1 165 ? -10.109 -3.444 13.069 1.00 98.25 165 VAL A N 1
ATOM 1310 C CA . VAL A 1 165 ? -10.468 -4.382 12.001 1.00 98.25 165 VAL A CA 1
ATOM 1311 C C . VAL A 1 165 ? -9.525 -5.576 11.983 1.00 98.25 165 VAL A C 1
ATOM 1313 O O . VAL A 1 165 ? -8.310 -5.431 11.841 1.00 98.25 165 VAL A O 1
ATOM 1316 N N . SER A 1 166 ? -10.103 -6.771 12.072 1.00 95.56 166 SER A N 1
ATOM 1317 C CA . SER A 1 166 ? -9.409 -8.043 11.885 1.00 95.56 166 SER A CA 1
ATOM 1318 C C . SER A 1 166 ? -9.861 -8.675 10.571 1.00 95.56 166 SER A C 1
ATOM 1320 O O . SER A 1 166 ? -11.059 -8.762 10.316 1.00 95.56 166 SER A O 1
ATOM 1322 N N . HIS A 1 167 ? -8.911 -9.064 9.723 1.00 94.00 167 HIS A N 1
ATOM 1323 C CA . HIS A 1 167 ? -9.166 -9.691 8.425 1.00 94.00 167 HIS A CA 1
ATOM 1324 C C . HIS A 1 167 ? -7.929 -10.486 7.978 1.00 94.00 167 HIS A C 1
ATOM 1326 O O . HIS A 1 167 ? -6.816 -10.244 8.461 1.00 94.00 167 HIS A O 1
ATOM 1332 N N . ALA A 1 168 ? -8.117 -11.425 7.052 1.00 94.31 168 ALA A N 1
ATOM 1333 C CA . ALA A 1 168 ? -7.024 -12.176 6.443 1.00 94.31 168 ALA A CA 1
ATOM 1334 C C . ALA A 1 168 ? -6.379 -11.379 5.299 1.00 94.31 168 ALA A C 1
ATOM 1336 O O . ALA A 1 168 ? -7.076 -10.810 4.466 1.00 94.31 168 ALA A O 1
ATOM 1337 N N . TRP A 1 169 ? -5.045 -11.384 5.202 1.00 95.25 169 TRP A N 1
ATOM 1338 C CA . TRP A 1 169 ? -4.324 -10.656 4.143 1.00 95.25 169 TRP A CA 1
ATOM 1339 C C . TRP A 1 169 ? -4.608 -11.165 2.724 1.00 95.25 169 TRP A C 1
ATOM 1341 O O . TRP A 1 169 ? -4.295 -10.462 1.765 1.00 95.25 169 TRP A O 1
ATOM 1351 N N . ILE A 1 170 ? -5.169 -12.371 2.593 1.00 93.94 170 ILE A N 1
ATOM 1352 C CA . ILE A 1 170 ? -5.548 -12.973 1.311 1.00 93.94 170 ILE A CA 1
ATOM 1353 C C . ILE A 1 170 ? -6.865 -12.407 0.755 1.00 93.94 170 ILE A C 1
ATOM 1355 O O . ILE A 1 170 ? -7.107 -12.520 -0.445 1.00 93.94 170 ILE A O 1
ATOM 1359 N N . GLU A 1 171 ? -7.686 -11.763 1.594 1.00 94.50 171 GLU A N 1
ATOM 1360 C CA . GLU A 1 171 ? -8.932 -11.124 1.166 1.00 94.50 171 GLU A CA 1
ATOM 1361 C C . GLU A 1 171 ? -8.629 -10.033 0.120 1.00 94.50 171 GLU A C 1
ATOM 1363 O O . GLU A 1 171 ? -7.762 -9.177 0.355 1.00 94.50 171 GLU A O 1
ATOM 1368 N N . PRO A 1 172 ? -9.319 -10.019 -1.036 1.00 96.44 172 PRO A N 1
ATOM 1369 C CA . PRO A 1 172 ? -9.157 -8.954 -2.017 1.00 96.44 172 PRO A CA 1
ATOM 1370 C C . PRO A 1 172 ? -9.474 -7.575 -1.427 1.00 96.44 172 PRO A C 1
ATOM 1372 O O . PRO A 1 172 ? -10.519 -7.368 -0.808 1.00 96.44 172 PRO A O 1
ATOM 1375 N N . VAL A 1 173 ? -8.608 -6.588 -1.673 1.00 97.62 173 VAL A N 1
ATOM 1376 C CA . VAL A 1 173 ? -8.722 -5.243 -1.075 1.00 97.62 173 VAL A CA 1
ATOM 1377 C C . VAL A 1 173 ? -10.033 -4.553 -1.476 1.00 97.62 173 VAL A C 1
ATOM 1379 O O . VAL A 1 173 ? -10.633 -3.835 -0.676 1.00 97.62 173 VAL A O 1
ATOM 1382 N N . CYS A 1 174 ? -10.519 -4.794 -2.698 1.00 97.56 174 CYS A N 1
ATOM 1383 C CA . CYS A 1 174 ? -11.791 -4.249 -3.173 1.00 97.56 174 CYS A CA 1
ATOM 1384 C C . CYS A 1 174 ? -13.000 -4.806 -2.400 1.00 97.56 174 CYS A C 1
ATOM 1386 O O . CYS A 1 174 ? -13.909 -4.048 -2.057 1.00 97.56 174 CYS A O 1
ATOM 1388 N N . LYS A 1 175 ? -12.990 -6.101 -2.059 1.00 96.88 175 LYS A N 1
ATOM 1389 C CA . LYS A 1 175 ? -14.029 -6.739 -1.238 1.00 96.88 175 LYS A CA 1
ATOM 1390 C C . LYS A 1 175 ? -13.933 -6.296 0.217 1.00 96.88 175 LYS A C 1
ATOM 1392 O O . LYS A 1 175 ? -14.950 -5.952 0.814 1.00 96.88 175 LYS A O 1
ATOM 1397 N N . PHE A 1 176 ? -12.715 -6.191 0.745 1.00 96.81 176 PHE A N 1
ATOM 1398 C CA . PHE A 1 176 ? -12.467 -5.636 2.072 1.00 96.81 176 PHE A CA 1
ATOM 1399 C C . PHE A 1 176 ? -13.072 -4.230 2.230 1.00 96.81 176 PHE A C 1
ATOM 1401 O O . PHE A 1 176 ? -13.797 -3.981 3.194 1.00 96.81 176 PHE A O 1
ATOM 1408 N N . LEU A 1 177 ? -12.854 -3.326 1.263 1.00 97.75 177 LEU A N 1
ATOM 1409 C CA . LEU A 1 177 ? -13.488 -2.002 1.268 1.00 97.75 177 LEU A CA 1
ATOM 1410 C C . LEU A 1 177 ? -15.021 -2.109 1.222 1.00 97.75 177 LEU A C 1
ATOM 1412 O O . LEU A 1 177 ? -15.689 -1.427 1.996 1.00 97.75 177 LEU A O 1
ATOM 1416 N N . ALA A 1 178 ? -15.584 -2.987 0.386 1.00 97.38 178 ALA A N 1
ATOM 1417 C CA . ALA A 1 178 ? -17.033 -3.197 0.326 1.00 97.38 178 ALA A CA 1
ATOM 1418 C C . ALA A 1 178 ? -17.620 -3.650 1.679 1.00 97.38 178 ALA A C 1
ATOM 1420 O O . ALA A 1 178 ? -18.691 -3.185 2.074 1.00 97.38 178 ALA A O 1
ATOM 1421 N N . CYS A 1 179 ? -16.904 -4.485 2.439 1.00 97.50 179 CYS A N 1
ATOM 1422 C CA . CYS A 1 179 ? -17.297 -4.855 3.799 1.00 97.50 179 CYS A CA 1
ATOM 1423 C C . CYS A 1 179 ? -17.293 -3.653 4.756 1.00 97.50 179 CYS A C 1
ATOM 1425 O O . CYS A 1 179 ? -18.214 -3.521 5.564 1.00 97.50 179 CYS A O 1
ATOM 1427 N N . LEU A 1 180 ? -16.300 -2.759 4.665 1.00 98.00 180 LEU A N 1
ATOM 1428 C CA . LEU A 1 180 ? -16.270 -1.538 5.481 1.00 98.00 180 LEU A CA 1
ATOM 1429 C C . LEU A 1 180 ? -17.399 -0.567 5.112 1.00 98.00 180 LEU A C 1
ATOM 1431 O O . LEU A 1 180 ? -17.974 0.061 6.002 1.00 98.00 180 LEU A O 1
ATOM 1435 N N . GLU A 1 181 ? -17.737 -0.457 3.825 1.00 98.25 181 GLU A N 1
ATOM 1436 C CA . GLU A 1 181 ? -18.876 0.342 3.360 1.00 98.25 181 GLU A CA 1
ATOM 1437 C C . GLU A 1 181 ? -20.200 -0.209 3.893 1.00 98.25 181 GLU A C 1
ATOM 1439 O O . GLU A 1 181 ? -21.000 0.537 4.459 1.00 98.25 181 GLU A O 1
ATOM 1444 N N . GLN A 1 182 ? -20.404 -1.526 3.805 1.00 98.00 182 GLN A N 1
ATOM 1445 C CA . GLN A 1 182 ? -21.600 -2.169 4.344 1.00 98.00 182 GLN A CA 1
ATOM 1446 C C . GLN A 1 182 ? -21.693 -2.012 5.865 1.00 98.00 182 GLN A C 1
ATOM 1448 O O . GLN A 1 182 ? -22.768 -1.730 6.397 1.00 98.00 182 GLN A O 1
ATOM 1453 N N . HIS A 1 183 ? -20.573 -2.163 6.574 1.00 98.12 183 HIS A N 1
ATOM 1454 C CA . HIS A 1 183 ? -20.512 -1.931 8.013 1.00 98.12 183 HIS A CA 1
ATOM 1455 C C . HIS A 1 183 ? -20.914 -0.494 8.363 1.00 98.12 183 HIS A C 1
ATOM 1457 O O . HIS A 1 183 ? -21.764 -0.290 9.230 1.00 98.12 183 HIS A O 1
ATOM 1463 N N . ALA A 1 184 ? -20.354 0.496 7.663 1.00 98.38 184 ALA A N 1
ATOM 1464 C CA . ALA A 1 184 ? -20.694 1.895 7.875 1.00 98.38 184 ALA A CA 1
ATOM 1465 C C . ALA A 1 184 ? -22.164 2.198 7.580 1.00 98.38 184 ALA A C 1
ATOM 1467 O O . ALA A 1 184 ? -22.782 2.939 8.336 1.00 98.38 184 ALA A O 1
ATOM 1468 N N . LEU A 1 185 ? -22.732 1.598 6.532 1.00 98.31 185 LEU A N 1
ATOM 1469 C CA . LEU A 1 185 ? -24.142 1.752 6.185 1.00 98.31 185 LEU A CA 1
ATOM 1470 C C . LEU A 1 185 ? -25.058 1.206 7.285 1.00 98.31 185 LEU A C 1
ATOM 1472 O O . LEU A 1 185 ? -25.953 1.909 7.739 1.00 98.31 185 LEU A O 1
ATOM 1476 N N . VAL A 1 186 ? -24.817 -0.022 7.753 1.00 98.12 186 VAL A N 1
ATOM 1477 C CA . VAL A 1 186 ? -25.659 -0.677 8.774 1.00 98.12 186 VAL A CA 1
ATOM 1478 C C . VAL A 1 186 ? -25.559 0.014 10.135 1.00 98.12 186 VAL A C 1
ATOM 1480 O O . VAL A 1 186 ? -26.503 -0.016 10.920 1.00 98.12 186 VAL A O 1
ATOM 1483 N N . ARG A 1 187 ? -24.405 0.612 10.434 1.00 97.56 187 ARG A N 1
ATOM 1484 C CA . ARG A 1 187 ? -24.125 1.285 11.708 1.00 97.56 187 ARG A CA 1
ATOM 1485 C C . ARG A 1 187 ? -24.305 2.803 11.646 1.00 97.56 187 ARG A C 1
ATOM 1487 O O . ARG A 1 187 ? -24.004 3.460 12.636 1.00 97.56 187 ARG A O 1
ATOM 1494 N N . GLU A 1 188 ? -24.764 3.334 10.510 1.00 97.88 188 GLU A N 1
ATOM 1495 C CA . GLU A 1 188 ? -24.958 4.770 10.257 1.00 97.88 188 GLU A CA 1
ATOM 1496 C C . GLU A 1 188 ? -23.703 5.612 10.572 1.00 97.88 188 GLU A C 1
ATOM 1498 O O . GLU A 1 188 ? -23.762 6.698 11.148 1.00 97.88 188 GLU A O 1
ATOM 1503 N N . LEU A 1 189 ? -22.528 5.091 10.207 1.00 98.06 189 LEU A N 1
ATOM 1504 C CA . LEU A 1 189 ? -21.236 5.695 10.533 1.00 98.06 189 LEU A CA 1
ATOM 1505 C C . LEU A 1 189 ? -20.867 6.814 9.556 1.00 98.06 189 LEU A C 1
ATOM 1507 O O . LEU A 1 189 ? -21.024 6.696 8.336 1.00 98.06 189 LEU A O 1
ATOM 1511 N N . SER A 1 190 ? -20.275 7.884 10.088 1.00 97.06 190 SER A N 1
ATOM 1512 C CA . SER A 1 190 ? -19.819 9.027 9.293 1.00 97.06 190 SER A CA 1
ATOM 1513 C C . SER A 1 190 ? -18.668 8.661 8.341 1.00 97.06 190 SER A C 1
ATOM 1515 O O . SER A 1 190 ? -17.956 7.664 8.525 1.00 97.06 190 SER A O 1
ATOM 1517 N N . SER A 1 191 ? -18.424 9.491 7.322 1.00 94.75 191 SER A N 1
ATOM 1518 C CA . SER A 1 191 ? -17.233 9.367 6.461 1.00 94.75 191 SER A CA 1
ATOM 1519 C C . SER A 1 191 ? -15.923 9.601 7.225 1.00 94.75 191 SER A C 1
ATOM 1521 O O . SER A 1 191 ? -14.899 9.012 6.887 1.00 94.75 191 SER A O 1
ATOM 1523 N N . SER A 1 192 ? -15.973 10.369 8.319 1.00 95.19 192 SER A N 1
ATOM 1524 C CA . SER A 1 192 ? -14.848 10.615 9.230 1.00 95.19 192 SER A CA 1
ATOM 1525 C C . SER A 1 192 ? -14.540 9.446 10.178 1.00 95.19 192 SER A C 1
ATOM 1527 O O . SER A 1 192 ? -13.715 9.589 11.080 1.00 95.19 192 SER A O 1
ATOM 1529 N N . THR A 1 193 ? -15.208 8.302 10.013 1.00 98.38 193 THR A N 1
ATOM 1530 C CA . THR A 1 193 ? -14.944 7.101 10.809 1.00 98.38 193 THR A CA 1
ATOM 1531 C C . THR A 1 193 ? -13.592 6.503 10.429 1.00 98.38 193 THR A C 1
ATOM 1533 O O . THR A 1 193 ? -13.333 6.189 9.266 1.00 98.38 193 THR A O 1
ATOM 1536 N N . PHE A 1 194 ? -12.752 6.301 11.440 1.00 98.69 194 PHE A N 1
ATOM 1537 C CA . PHE A 1 194 ? -11.427 5.700 11.302 1.00 98.69 194 PHE A CA 1
ATOM 1538 C C . PHE A 1 194 ? -11.439 4.219 11.682 1.00 98.69 194 PHE A C 1
ATOM 1540 O O . PHE A 1 194 ? -11.909 3.842 12.758 1.00 98.69 194 PHE A O 1
ATOM 1547 N N . TYR A 1 195 ? -10.842 3.401 10.825 1.00 98.75 195 TYR A N 1
ATOM 1548 C CA . TYR A 1 195 ? -10.673 1.965 10.991 1.00 98.75 195 TYR A CA 1
ATOM 1549 C C . TYR A 1 195 ? -9.199 1.652 11.237 1.00 98.75 195 TYR A C 1
ATOM 1551 O O . TYR A 1 195 ? -8.349 2.009 10.429 1.00 98.75 195 TYR A O 1
ATOM 1559 N N . TRP A 1 196 ? -8.851 0.982 12.330 1.00 98.62 196 TRP A N 1
ATOM 1560 C CA . TRP A 1 196 ? -7.485 0.501 12.513 1.00 98.62 196 TRP A CA 1
ATOM 1561 C C . TRP A 1 196 ? -7.285 -0.793 11.728 1.00 98.62 196 TRP A C 1
ATOM 1563 O O . TRP A 1 196 ? -7.912 -1.809 12.028 1.00 98.62 196 TRP A O 1
ATOM 1573 N N . VAL A 1 197 ? -6.408 -0.751 10.727 1.00 98.12 197 VAL A N 1
ATOM 1574 C CA . VAL A 1 197 ? -6.133 -1.870 9.820 1.00 98.12 197 VAL A CA 1
ATOM 1575 C C . VAL A 1 197 ? -4.627 -2.111 9.798 1.00 98.12 197 VAL A C 1
ATOM 1577 O O . VAL A 1 197 ? -3.856 -1.232 9.412 1.00 98.12 197 VAL A O 1
ATOM 1580 N N . CYS A 1 198 ? -4.195 -3.303 10.213 1.00 96.00 198 CYS A N 1
ATOM 1581 C CA . CYS A 1 198 ? -2.794 -3.564 10.557 1.00 96.00 198 CYS A CA 1
ATOM 1582 C C . CYS A 1 198 ? -1.793 -3.303 9.418 1.00 96.00 198 CYS A C 1
ATOM 1584 O O . CYS A 1 198 ? -0.701 -2.802 9.688 1.00 96.00 198 CYS A O 1
ATOM 1586 N N . ALA A 1 199 ? -2.148 -3.607 8.167 1.00 96.62 199 ALA A N 1
ATOM 1587 C CA . ALA A 1 199 ? -1.261 -3.403 7.022 1.00 96.62 199 ALA A CA 1
ATOM 1588 C C . ALA A 1 199 ? -0.991 -1.916 6.742 1.00 96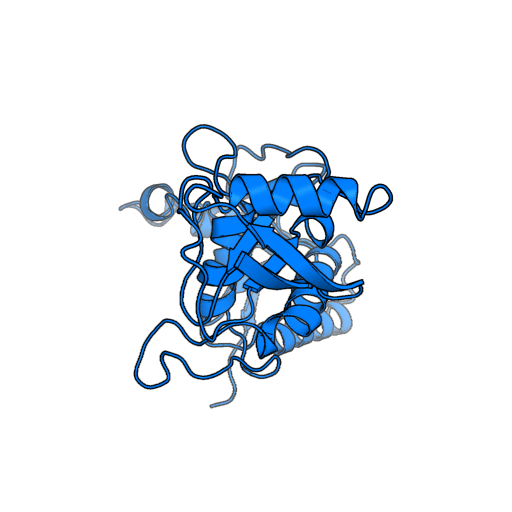.62 199 ALA A C 1
ATOM 1590 O O . ALA A 1 199 ? 0.128 -1.549 6.395 1.00 96.62 199 ALA A O 1
ATOM 159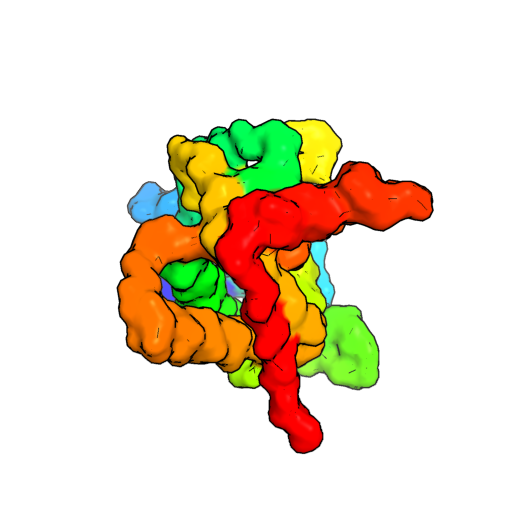1 N N . TYR A 1 200 ? -1.989 -1.052 6.947 1.00 98.06 200 TYR A N 1
ATOM 1592 C CA . TYR A 1 200 ? -1.872 0.383 6.682 1.00 98.06 200 TYR A CA 1
ATOM 1593 C C . TYR A 1 200 ? -1.348 1.175 7.887 1.00 98.06 200 TYR A C 1
ATOM 1595 O O . TYR A 1 200 ? -0.666 2.182 7.702 1.00 98.06 200 TYR A O 1
ATOM 1603 N N . ALA A 1 201 ? -1.664 0.729 9.108 1.00 97.69 201 ALA A N 1
ATOM 1604 C CA . ALA A 1 201 ? -1.306 1.412 10.350 1.00 97.69 201 ALA A CA 1
ATOM 1605 C C . ALA A 1 201 ? 0.142 1.150 10.798 1.00 97.69 201 ALA A C 1
ATOM 1607 O O . ALA A 1 201 ? 0.843 2.071 11.224 1.00 97.69 201 ALA A O 1
ATOM 1608 N N . ASN A 1 202 ? 0.603 -0.102 10.731 1.00 96.44 202 ASN A N 1
ATOM 1609 C CA . ASN A 1 202 ? 1.970 -0.434 11.136 1.00 96.44 202 ASN A CA 1
ATOM 1610 C C . ASN A 1 202 ? 2.973 0.015 10.067 1.00 96.44 202 ASN A C 1
ATOM 1612 O O . ASN A 1 202 ? 2.659 0.049 8.874 1.00 96.44 202 ASN A O 1
ATOM 1616 N N . ASN A 1 203 ? 4.202 0.317 10.491 1.00 95.88 203 ASN A N 1
ATOM 1617 C CA . ASN A 1 203 ? 5.291 0.532 9.545 1.00 95.88 203 ASN A CA 1
ATOM 1618 C C . ASN A 1 203 ? 5.744 -0.826 8.980 1.00 95.88 203 ASN A C 1
ATOM 1620 O O . ASN A 1 203 ? 6.386 -1.614 9.674 1.00 95.88 203 ASN A O 1
ATOM 1624 N N . GLN A 1 204 ? 5.428 -1.094 7.710 1.00 96.12 204 GLN A N 1
ATOM 1625 C CA . GLN A 1 204 ? 5.731 -2.372 7.050 1.00 96.12 204 GLN A CA 1
ATOM 1626 C C . GLN A 1 204 ? 7.229 -2.602 6.795 1.00 96.12 204 GLN A C 1
ATOM 1628 O O . GLN A 1 204 ? 7.629 -3.712 6.435 1.00 96.12 204 GLN A O 1
ATOM 1633 N N . HIS A 1 205 ? 8.064 -1.584 7.006 1.00 95.38 205 HIS A N 1
ATOM 1634 C CA . HIS A 1 205 ? 9.523 -1.688 6.944 1.00 95.38 205 HIS A CA 1
ATOM 1635 C C . HIS A 1 205 ? 10.141 -2.224 8.241 1.00 95.38 205 HIS A C 1
ATOM 1637 O O . HIS A 1 205 ? 11.256 -2.736 8.216 1.00 95.38 205 HIS A O 1
ATOM 1643 N N . CYS A 1 206 ? 9.429 -2.139 9.370 1.00 91.75 206 CYS A N 1
ATOM 1644 C CA . CYS A 1 206 ? 9.923 -2.569 10.681 1.00 91.75 206 CYS A CA 1
ATOM 1645 C C . CYS A 1 206 ? 8.800 -3.106 11.589 1.00 91.75 206 CYS A C 1
ATOM 1647 O O . CYS A 1 206 ? 8.760 -2.815 12.783 1.00 91.75 206 CYS A O 1
ATOM 1649 N N . VAL A 1 207 ? 7.876 -3.895 11.027 1.00 87.19 207 VAL A N 1
ATOM 1650 C CA . VAL A 1 207 ? 6.676 -4.398 11.732 1.00 87.19 207 VAL A CA 1
ATOM 1651 C C . VAL A 1 207 ? 7.004 -5.182 13.009 1.00 87.19 207 VAL A C 1
ATOM 1653 O O . VAL A 1 207 ? 6.238 -5.182 13.969 1.00 87.19 207 VAL A O 1
ATOM 1656 N N . GLU A 1 208 ? 8.172 -5.816 13.044 1.00 84.00 208 GLU A N 1
ATOM 1657 C CA . GLU A 1 208 ? 8.695 -6.558 14.192 1.00 84.00 208 GLU A CA 1
ATOM 1658 C C . GLU A 1 208 ? 8.846 -5.671 15.441 1.00 84.00 208 GLU A C 1
ATOM 1660 O O . GLU A 1 208 ? 8.679 -6.148 16.559 1.00 84.00 208 GLU A O 1
ATOM 1665 N N . GLU A 1 209 ? 9.082 -4.364 15.271 1.00 82.31 209 GLU A N 1
ATOM 1666 C CA . GLU A 1 209 ? 9.170 -3.404 16.382 1.00 82.31 209 GLU A CA 1
ATOM 1667 C C . GLU A 1 209 ? 7.799 -3.156 17.050 1.00 82.31 209 GLU A C 1
ATOM 1669 O O . GLU A 1 209 ? 7.725 -2.836 18.244 1.00 82.31 209 GLU A O 1
ATOM 1674 N N . ASP A 1 210 ? 6.707 -3.353 16.302 1.00 76.44 210 ASP A N 1
ATOM 1675 C CA . ASP A 1 210 ? 5.325 -3.242 16.783 1.00 76.44 210 ASP A CA 1
ATOM 1676 C C . ASP A 1 210 ? 4.799 -4.567 17.389 1.00 76.44 210 ASP A C 1
ATOM 1678 O O . ASP A 1 210 ? 3.870 -4.546 18.210 1.00 76.44 210 ASP A O 1
ATOM 1682 N N . ILE A 1 211 ? 5.410 -5.714 17.052 1.00 83.31 211 ILE A N 1
ATOM 1683 C CA . ILE A 1 211 ? 5.052 -7.056 17.551 1.00 83.31 211 ILE A CA 1
ATOM 1684 C C . ILE A 1 211 ? 5.974 -7.445 18.715 1.00 83.31 211 ILE A C 1
ATOM 1686 O O . ILE A 1 211 ? 7.013 -8.082 18.568 1.00 83.31 211 ILE A O 1
ATOM 1690 N N . LYS A 1 212 ? 5.564 -7.054 19.920 1.00 84.44 212 LYS A N 1
ATOM 1691 C CA . LYS A 1 212 ? 6.320 -7.261 21.163 1.00 84.44 212 LYS A CA 1
ATOM 1692 C C . LYS A 1 212 ? 5.966 -8.582 21.845 1.00 84.44 212 LYS A C 1
ATOM 1694 O O . LYS A 1 212 ? 4.857 -9.091 21.707 1.00 84.44 212 LYS A O 1
ATOM 1699 N N . SER A 1 213 ? 6.882 -9.073 22.684 1.00 88.50 213 SER A N 1
ATOM 1700 C CA . SER A 1 213 ? 6.696 -10.299 23.480 1.00 88.50 213 SER A CA 1
ATOM 1701 C C . SER A 1 213 ? 5.482 -10.252 24.411 1.00 88.50 213 SER A C 1
ATOM 1703 O O . SER A 1 213 ? 4.867 -11.281 24.669 1.00 88.50 213 SER A O 1
ATOM 1705 N N . ASN A 1 214 ? 5.122 -9.065 24.908 1.00 91.31 214 ASN A N 1
ATOM 1706 C CA . ASN A 1 214 ? 3.881 -8.842 25.639 1.00 91.31 214 ASN A CA 1
ATOM 1707 C C . ASN A 1 214 ? 2.809 -8.301 24.678 1.00 91.31 214 ASN A C 1
ATOM 1709 O O . ASN A 1 214 ? 2.877 -7.125 24.313 1.00 91.31 214 ASN A O 1
ATOM 1713 N N . PRO A 1 215 ? 1.765 -9.078 24.334 1.00 90.25 215 PRO A N 1
ATOM 1714 C CA . PRO A 1 215 ? 0.709 -8.626 23.431 1.00 90.25 215 PRO A CA 1
ATOM 1715 C C . PRO A 1 215 ? 0.028 -7.329 23.883 1.00 90.25 215 PRO A C 1
ATOM 1717 O O . PRO A 1 215 ? -0.382 -6.527 23.048 1.00 90.25 215 PRO A O 1
ATOM 1720 N N . ARG A 1 216 ? -0.041 -7.063 25.197 1.00 92.31 216 ARG A N 1
ATOM 1721 C CA . ARG A 1 216 ? -0.662 -5.844 25.744 1.00 92.31 216 ARG A CA 1
ATOM 1722 C C . ARG A 1 216 ? 0.136 -4.565 25.484 1.00 92.31 216 ARG A C 1
ATOM 1724 O O . ARG A 1 216 ? -0.409 -3.477 25.632 1.00 92.31 216 ARG A O 1
ATOM 1731 N N . SER A 1 217 ? 1.412 -4.670 25.111 1.00 90.06 217 SER A N 1
ATOM 1732 C CA . SER A 1 217 ? 2.240 -3.508 24.759 1.00 90.06 217 SER A CA 1
ATOM 1733 C C . SER A 1 217 ? 2.281 -3.225 23.253 1.00 90.06 217 SER A C 1
ATOM 1735 O O . SER A 1 217 ? 2.937 -2.268 22.827 1.00 90.06 217 SER A O 1
ATOM 1737 N N . THR A 1 218 ? 1.582 -4.034 22.451 1.00 93.56 218 THR A N 1
ATOM 1738 C CA . THR A 1 218 ? 1.510 -3.884 20.992 1.00 93.56 218 THR A CA 1
ATOM 1739 C C . THR A 1 218 ? 0.564 -2.756 20.582 1.00 93.56 218 THR A C 1
ATOM 1741 O O . THR A 1 218 ? -0.328 -2.349 21.333 1.00 93.56 218 THR A O 1
ATOM 1744 N N . SER A 1 219 ? 0.749 -2.241 19.368 1.00 94.31 219 SER A N 1
ATOM 1745 C CA . SER A 1 219 ? -0.198 -1.318 18.732 1.00 94.31 219 SER A CA 1
ATOM 1746 C C . SER A 1 219 ? -1.586 -1.946 18.575 1.00 94.31 219 SER A C 1
ATOM 1748 O O . SER A 1 219 ? -2.580 -1.279 18.839 1.00 94.31 219 SER A O 1
ATOM 1750 N N . PHE A 1 220 ? -1.647 -3.242 18.258 1.00 94.94 220 PHE A N 1
ATOM 1751 C CA . PHE A 1 220 ? -2.879 -4.014 18.096 1.00 94.94 220 PHE A CA 1
ATOM 1752 C C . PHE A 1 220 ? -3.774 -3.947 19.335 1.00 94.94 220 PHE A C 1
ATOM 1754 O O . PHE A 1 220 ? -4.936 -3.555 19.245 1.00 94.94 220 PHE A O 1
ATOM 1761 N N . TYR A 1 221 ? -3.226 -4.293 20.506 1.00 95.31 221 TYR A N 1
ATOM 1762 C CA . TYR A 1 221 ? -3.988 -4.272 21.755 1.00 95.31 221 TYR A CA 1
ATOM 1763 C C . TYR A 1 221 ? -4.477 -2.864 22.091 1.00 95.31 221 TYR A C 1
ATOM 1765 O O . TYR A 1 221 ? -5.633 -2.678 22.461 1.00 95.31 221 TYR A O 1
ATOM 1773 N N . ARG A 1 222 ? -3.610 -1.859 21.938 1.00 96.12 222 ARG A N 1
ATOM 1774 C CA . ARG A 1 222 ? -3.945 -0.472 22.280 1.00 96.12 222 ARG A CA 1
ATOM 1775 C C . ARG A 1 222 ? -5.006 0.096 21.337 1.00 96.12 222 ARG A C 1
ATOM 1777 O O . ARG A 1 222 ? -5.980 0.660 21.820 1.00 96.12 222 ARG A O 1
ATOM 1784 N N . ALA A 1 223 ? -4.894 -0.144 20.031 1.00 97.38 223 ALA A N 1
ATOM 1785 C CA . ALA A 1 223 ? -5.915 0.239 19.058 1.00 97.38 223 ALA A CA 1
ATOM 1786 C C . ALA A 1 223 ? -7.265 -0.432 19.352 1.00 97.38 223 ALA A C 1
ATOM 1788 O O . ALA A 1 223 ? -8.303 0.225 19.305 1.00 97.38 223 ALA A O 1
ATOM 1789 N N . MET A 1 224 ? -7.252 -1.717 19.719 1.00 97.06 224 MET A N 1
ATOM 1790 C CA . MET A 1 224 ? -8.455 -2.453 20.112 1.00 97.06 224 MET A CA 1
ATOM 1791 C C . MET A 1 224 ? -9.103 -1.880 21.379 1.00 97.06 224 MET A C 1
ATOM 1793 O O . MET A 1 224 ? -10.316 -1.725 21.409 1.00 97.06 224 MET A O 1
ATOM 1797 N N . GLN A 1 225 ? -8.315 -1.515 22.397 1.00 97.25 225 GLN A N 1
ATOM 1798 C CA . GLN A 1 225 ? -8.817 -0.870 23.622 1.00 97.25 225 GLN A CA 1
ATOM 1799 C C . GLN A 1 225 ? -9.377 0.540 23.379 1.00 97.25 225 GLN A C 1
ATOM 1801 O O . GLN A 1 225 ? -10.251 0.989 24.114 1.00 97.25 225 GLN A O 1
ATOM 1806 N N . MET A 1 226 ? -8.849 1.257 22.385 1.00 96.50 226 MET A N 1
ATOM 1807 C CA . MET A 1 226 ? -9.287 2.613 22.043 1.00 96.50 226 MET A CA 1
ATOM 1808 C C . MET A 1 226 ? -10.552 2.646 21.185 1.00 96.50 226 MET A C 1
ATOM 1810 O O . MET A 1 226 ? -11.213 3.689 21.167 1.00 96.50 226 MET A O 1
ATOM 1814 N N . SER A 1 227 ? -10.829 1.547 20.479 1.00 98.25 227 SER A N 1
ATOM 1815 C CA . SER A 1 227 ? -11.950 1.387 19.555 1.00 98.25 227 SER A CA 1
ATOM 1816 C C . SER A 1 227 ? -13.248 1.062 20.297 1.00 98.25 227 SER A C 1
ATOM 1818 O O . SER A 1 227 ? -13.244 0.441 21.356 1.00 98.25 227 SER A O 1
ATOM 1820 N N . GLU A 1 228 ? -14.374 1.437 19.700 1.00 97.38 228 GLU A N 1
ATOM 1821 C CA . GLU A 1 228 ? -15.727 1.139 20.181 1.00 97.38 228 GLU A CA 1
ATOM 1822 C C . GLU A 1 228 ? -16.089 -0.341 20.015 1.00 97.38 228 GLU A C 1
ATOM 1824 O O . GLU A 1 228 ? -16.907 -0.886 20.757 1.00 97.38 228 GLU A O 1
ATOM 1829 N N . GLY A 1 229 ? -15.473 -1.006 19.039 1.00 97.19 229 GLY A N 1
ATOM 1830 C CA . GLY A 1 229 ? -15.676 -2.420 18.787 1.00 97.19 229 GLY A CA 1
ATOM 1831 C C . GLY A 1 229 ? -14.669 -3.008 17.809 1.00 97.19 229 GLY A C 1
ATOM 1832 O O . GLY A 1 229 ? -13.799 -2.322 17.262 1.00 97.19 229 GLY A O 1
ATOM 1833 N N . VAL A 1 230 ? -14.813 -4.315 17.600 1.00 97.94 230 VAL A N 1
ATOM 1834 C CA . VAL A 1 230 ? -14.027 -5.090 16.640 1.00 97.94 230 VAL A CA 1
ATOM 1835 C C . VAL A 1 230 ? -14.915 -5.460 15.461 1.00 97.94 230 VAL A C 1
ATOM 1837 O O . VAL A 1 230 ? -15.963 -6.079 15.642 1.00 97.94 230 VAL A O 1
ATOM 1840 N N . LEU A 1 231 ? -14.469 -5.114 14.257 1.00 97.75 231 LEU A N 1
ATOM 1841 C CA . LEU A 1 231 ? -15.029 -5.612 13.010 1.00 97.75 231 LEU A CA 1
ATOM 1842 C C . LEU A 1 231 ? -14.171 -6.781 12.523 1.00 97.75 231 LEU A C 1
ATOM 1844 O O . LEU A 1 231 ? -13.005 -6.601 12.170 1.00 97.75 231 LEU A O 1
ATOM 1848 N N . LEU A 1 232 ? -14.754 -7.976 12.509 1.00 96.44 232 LEU A N 1
ATOM 1849 C CA . LEU A 1 232 ? -14.150 -9.159 11.906 1.00 96.44 232 LEU A CA 1
ATOM 1850 C C . LEU A 1 232 ? -14.672 -9.300 10.473 1.00 96.44 232 LEU A C 1
ATOM 1852 O O . LEU A 1 232 ? -15.863 -9.536 10.276 1.00 96.44 232 LEU A O 1
ATOM 1856 N N . VAL A 1 233 ? -13.788 -9.139 9.491 1.00 94.25 233 VAL A N 1
ATOM 1857 C CA . VAL A 1 233 ? -14.093 -9.373 8.075 1.00 94.25 233 VAL A CA 1
ATOM 1858 C C . VAL A 1 233 ? -13.660 -10.792 7.734 1.00 94.25 233 VAL A C 1
ATOM 1860 O O . VAL A 1 233 ? -12.493 -11.147 7.909 1.00 94.25 233 VAL A O 1
ATOM 1863 N N . LEU A 1 234 ? -14.622 -11.594 7.291 1.00 88.06 234 LEU A N 1
ATOM 1864 C CA . LEU A 1 234 ? -14.427 -12.985 6.902 1.00 88.06 234 LEU A CA 1
ATOM 1865 C C . LEU A 1 234 ? -14.427 -13.089 5.379 1.00 88.06 234 LEU A C 1
ATOM 1867 O O . LEU A 1 234 ? -15.182 -12.373 4.717 1.00 88.06 234 LEU A O 1
ATOM 1871 N N . ASP A 1 235 ? -13.592 -13.980 4.861 1.00 73.75 235 ASP A N 1
ATOM 1872 C CA . ASP A 1 235 ? -13.568 -14.332 3.450 1.00 73.75 235 ASP A CA 1
ATOM 1873 C C . ASP A 1 235 ? -14.741 -15.255 3.089 1.00 73.75 235 ASP A C 1
ATOM 1875 O O . ASP A 1 235 ? -15.491 -15.751 3.940 1.00 73.75 235 ASP A O 1
ATOM 1879 N N . SER A 1 236 ? -14.953 -15.450 1.788 1.00 71.06 236 SER A N 1
ATOM 1880 C CA . SER A 1 236 ? -15.846 -16.506 1.318 1.00 71.06 236 SER A CA 1
ATOM 1881 C C . SER A 1 236 ? -15.174 -17.860 1.550 1.00 71.06 236 SER A C 1
ATOM 1883 O O . SER A 1 236 ? -14.101 -18.089 0.990 1.00 71.06 236 SER A O 1
ATOM 1885 N N . ALA A 1 237 ? -15.822 -18.714 2.348 1.00 50.62 237 ALA A N 1
ATOM 1886 C CA . ALA A 1 237 ? -15.427 -20.102 2.598 1.00 50.62 237 ALA A CA 1
ATOM 1887 C C . ALA A 1 237 ? -15.289 -20.943 1.319 1.00 50.62 237 ALA A C 1
ATOM 1889 O O . ALA A 1 237 ? -16.029 -20.669 0.343 1.00 50.62 237 ALA A O 1
#

pLDDT: mean 93.01, std 7.95, range [50.62, 98.75]

Sequence (237 aa):
MSVSVDIPGHGYFDIKLTASSTAADIILLLRERLPDSPWHGNKLLSSGVCQLQCDDIVEATHRSTLVLANYSEITNQETFCIKDTAERGITREQLAKIVVFISKMADRWCETFGEQRGTRLQFETFNLYHANHWIIKPATDGYAKKGCSMVEIMAIQVQRPHWFVSHAWIEPVCKFLACLEQHALVRELSSSTFYWVCAYANNQHCVEEDIKSNPRSTSFYRAMQMSEGVLLVLDSA

Organism: NCBI:txid2562237